Protein AF-A0A9D8IK71-F1 (afdb_monomer_lite)

Secondary structure (DSSP, 8-state):
-----------------------S-S-S-SS-TT--PEETTEEEEEPPPHHHHHHHHHHHHHHHHHHTTSS-HHHHHHHHHHHHT--GGGHHHHHHHHHHHTTSS-HHHHHHHHHHHHHHHHT---HHHHHHHHHHTTS---TTTHHHHHHHHHHHHHHHHHHHHTTPPPPPPP--GGGGGS-HHHHHHHHHHSTT-HHHHHHHHHHHHT--SHHHHHHHHHHHT-SSHHHHHHHHHHHHHHHHTS-HHHHHHHTT-SSHHHHHHHHHHHHHT-HHHHHHHHGGGG-SSHHHHHHHHHHHHHHHTS------SSHHHHHHHHHHHHHHHHH-

Foldseek 3Di:
DDDDDDDDDDDDDPPPPPPPPPPDDPDPPLDPPPDFFADPQFQQETDDDPVRLVVLLVLLVQQLCLQVPNQDDPSSVVSVVSVVPDALNSLVSLLVSLLVSLVVVDDRSNQVSLVVNLVRLLVDLALSSLVVSLVSLVVRDHPPCCVSSVVSNVSSVVSSVVSVVVVPDHDDGDQDPCLLVDDLSSLLSVCVSVVQDLSSLLNSLLSLLVDDDPSSLVSLLVQCVDPHVSSVVSSLVSNLSSLLPDDLVVLLVQCPDPRLSSVLSSQLSQVVVALVRNLSSLLQLQPQDVVSVVSNQVSLCVVVVHRQARSDNDNVSSVVSSVRSNVVSVVD

pLDDT: mean 87.57, std 15.56, range [32.56, 98.56]

Structure (mmCIF, N/CA/C/O backbone):
data_AF-A0A9D8IK71-F1
#
_entry.id   AF-A0A9D8IK71-F1
#
loop_
_atom_site.group_PDB
_atom_site.id
_atom_site.type_symbol
_atom_site.label_atom_id
_atom_site.label_alt_id
_atom_site.label_comp_id
_atom_site.label_asym_id
_atom_site.label_entity_id
_atom_site.label_seq_id
_atom_site.pdbx_PDB_ins_code
_atom_site.Cartn_x
_atom_site.Cartn_y
_atom_site.Cartn_z
_atom_site.occupancy
_atom_site.B_iso_or_equiv
_atom_site.auth_seq_id
_atom_site.auth_comp_id
_atom_site.auth_asym_id
_atom_site.auth_atom_id
_atom_site.pdbx_PDB_model_num
ATOM 1 N N . MET A 1 1 ? -42.058 -63.286 4.546 1.00 38.53 1 MET A N 1
ATOM 2 C CA . MET A 1 1 ? -41.533 -63.575 3.194 1.00 38.53 1 MET A CA 1
ATOM 3 C C . MET A 1 1 ? -42.384 -62.845 2.167 1.00 38.53 1 MET A C 1
ATOM 5 O O . MET A 1 1 ? -43.596 -62.961 2.223 1.00 38.53 1 MET A O 1
ATOM 9 N N . ASN A 1 2 ? -41.705 -62.134 1.267 1.00 39.72 2 ASN A N 1
ATOM 10 C CA . ASN A 1 2 ? -42.111 -61.709 -0.077 1.00 39.72 2 ASN A CA 1
ATOM 11 C C . ASN A 1 2 ? -43.236 -60.679 -0.298 1.00 39.72 2 ASN A C 1
ATOM 13 O O . ASN A 1 2 ? -44.422 -60.981 -0.328 1.00 39.72 2 ASN A O 1
ATOM 17 N N . GLN A 1 3 ? -42.742 -59.474 -0.608 1.00 46.03 3 GLN A N 1
ATOM 18 C CA . GLN A 1 3 ? -43.240 -58.462 -1.544 1.00 46.03 3 GLN A CA 1
ATOM 19 C C . GLN A 1 3 ? -44.070 -59.005 -2.724 1.00 46.03 3 GLN A C 1
ATOM 21 O O . GLN A 1 3 ? -43.721 -60.040 -3.293 1.00 46.03 3 GLN A O 1
ATOM 26 N N . LYS A 1 4 ? -45.005 -58.182 -3.228 1.00 47.97 4 LYS A N 1
ATOM 27 C CA . LYS A 1 4 ? -44.935 -57.673 -4.613 1.00 47.97 4 LYS A CA 1
ATOM 28 C C . LYS A 1 4 ? -45.848 -56.461 -4.851 1.00 47.97 4 LYS A C 1
ATOM 30 O O . LYS A 1 4 ? -46.992 -56.412 -4.419 1.00 47.97 4 LYS A O 1
ATOM 35 N N . ILE A 1 5 ? -45.243 -55.497 -5.536 1.00 50.97 5 ILE A N 1
ATOM 36 C CA . ILE A 1 5 ? -45.700 -54.172 -5.965 1.00 50.97 5 ILE A CA 1
ATOM 37 C C . ILE A 1 5 ? -46.632 -54.293 -7.190 1.00 50.97 5 ILE A C 1
ATOM 39 O O . ILE A 1 5 ? -46.347 -55.127 -8.052 1.00 50.97 5 ILE A O 1
ATOM 43 N N . PRO A 1 6 ? -47.667 -53.443 -7.334 1.00 54.28 6 PRO A N 1
ATOM 44 C CA . PRO A 1 6 ? -48.351 -53.194 -8.607 1.00 54.28 6 PRO A CA 1
ATOM 45 C C . PRO A 1 6 ? -48.056 -51.753 -9.127 1.00 54.28 6 PRO A C 1
ATOM 47 O O . PRO A 1 6 ? -47.392 -50.979 -8.437 1.00 54.28 6 PRO A O 1
ATOM 50 N N . PRO A 1 7 ? -48.412 -51.401 -10.377 1.00 56.50 7 PRO A N 1
ATOM 51 C CA . PRO A 1 7 ? -47.470 -51.031 -11.431 1.00 56.50 7 PRO A CA 1
ATOM 52 C C . PRO A 1 7 ? -47.388 -49.517 -11.689 1.00 56.50 7 PRO A C 1
ATOM 54 O O . PRO A 1 7 ? -48.258 -48.741 -11.299 1.00 56.50 7 PRO A O 1
ATOM 57 N N . TYR A 1 8 ? -46.348 -49.108 -12.418 1.00 44.12 8 TYR A N 1
ATOM 58 C CA . TYR A 1 8 ? -46.234 -47.769 -13.000 1.00 44.12 8 TYR A CA 1
ATOM 59 C C . TYR A 1 8 ? -47.380 -47.465 -13.975 1.00 44.12 8 TYR A C 1
ATOM 61 O O . TYR A 1 8 ? -47.773 -48.343 -14.748 1.00 44.12 8 TYR A O 1
ATOM 69 N N . PRO A 1 9 ? -47.754 -46.182 -14.091 1.00 52.62 9 PRO A N 1
ATOM 70 C CA . PRO A 1 9 ? -48.028 -45.606 -15.389 1.00 52.62 9 PRO A CA 1
ATOM 71 C C . PRO A 1 9 ? -47.025 -44.499 -15.717 1.00 52.62 9 PRO A C 1
ATOM 73 O O . PRO A 1 9 ? -46.766 -43.566 -14.958 1.00 52.62 9 PRO A O 1
ATOM 76 N N . SER A 1 10 ? -46.477 -44.652 -16.909 1.00 47.75 10 SER A N 1
ATOM 77 C CA . SER A 1 10 ? -45.703 -43.710 -17.693 1.00 47.75 10 SER A CA 1
ATOM 78 C C . SER A 1 10 ? -46.499 -42.425 -17.924 1.00 47.75 10 SER A C 1
ATOM 80 O O . SER A 1 10 ? -47.524 -42.445 -18.599 1.00 47.75 10 SER A O 1
ATOM 82 N N . MET A 1 11 ? -45.988 -41.289 -17.457 1.00 41.72 11 MET A N 1
ATOM 83 C CA . MET A 1 11 ? -46.276 -39.999 -18.081 1.00 41.72 11 MET A CA 1
ATOM 84 C C . MET A 1 11 ? -44.985 -39.204 -18.188 1.00 41.72 11 MET A C 1
ATOM 86 O O . MET A 1 11 ? -44.497 -38.595 -17.240 1.00 41.72 11 MET A O 1
ATOM 90 N N . ALA A 1 12 ? -44.435 -39.275 -19.396 1.00 43.00 12 ALA A N 1
ATOM 91 C CA . ALA A 1 12 ? -43.428 -38.380 -19.907 1.00 43.00 12 ALA A CA 1
ATOM 92 C C . ALA A 1 12 ? -43.970 -36.944 -19.881 1.00 43.00 12 ALA A C 1
ATOM 94 O O . ALA A 1 12 ? -44.834 -36.590 -20.679 1.00 43.00 12 ALA A O 1
ATOM 95 N N . TRP A 1 13 ? -43.435 -36.119 -18.986 1.00 43.22 13 TRP A N 1
ATOM 96 C CA . TRP A 1 13 ? -43.411 -34.676 -19.175 1.00 43.22 13 TRP A CA 1
ATOM 97 C C . TRP A 1 13 ? -41.982 -34.283 -19.520 1.00 43.22 13 TRP A C 1
ATOM 99 O O . TRP A 1 13 ? -41.072 -34.318 -18.694 1.00 43.22 13 TRP A O 1
ATOM 109 N N . LEU A 1 14 ? -41.808 -33.974 -20.802 1.00 37.62 14 LEU A N 1
ATOM 110 C CA . LEU A 1 14 ? -40.658 -33.301 -21.379 1.00 37.62 14 LEU A CA 1
ATOM 111 C C . LEU A 1 14 ? -40.488 -31.941 -20.687 1.00 37.62 14 LEU A C 1
ATOM 113 O O . LEU A 1 14 ? -41.133 -30.961 -21.050 1.00 37.62 14 LEU A O 1
ATOM 117 N N . LEU A 1 15 ? -39.620 -31.884 -19.678 1.00 38.47 15 LEU A N 1
ATOM 118 C CA . LEU A 1 15 ? -39.008 -30.638 -19.232 1.00 38.47 15 LEU A CA 1
ATOM 119 C C . LEU A 1 15 ? -37.953 -30.263 -20.271 1.00 38.47 15 LEU A C 1
ATOM 121 O O . LEU A 1 15 ? -36.818 -30.736 -20.239 1.00 38.47 15 LEU A O 1
ATOM 125 N N . THR A 1 16 ? -38.359 -29.435 -21.228 1.00 42.38 16 THR A N 1
ATOM 126 C CA . THR A 1 16 ? -37.460 -28.759 -22.159 1.00 42.38 16 THR A CA 1
ATOM 127 C C . THR A 1 16 ? -36.580 -27.812 -21.349 1.00 42.38 16 THR A C 1
ATOM 129 O O . THR A 1 16 ? -36.938 -26.670 -21.065 1.00 42.38 16 THR A O 1
ATOM 132 N N . LEU A 1 17 ? -35.430 -28.329 -20.926 1.00 39.62 17 LEU A N 1
ATOM 133 C CA . LEU A 1 17 ? -34.355 -27.591 -20.287 1.00 39.62 17 LEU A CA 1
ATOM 134 C C . LEU A 1 17 ? -33.700 -26.683 -21.339 1.00 39.62 17 LEU A C 1
ATOM 136 O O . LEU A 1 17 ? -32.637 -26.981 -21.872 1.00 39.62 17 LEU A O 1
ATOM 140 N N . ALA A 1 18 ? -34.342 -25.563 -21.663 1.00 40.81 18 ALA A N 1
ATOM 141 C CA . ALA A 1 18 ? -33.699 -24.463 -22.370 1.00 40.81 18 ALA A CA 1
ATOM 142 C C . ALA A 1 18 ? -32.931 -23.599 -21.357 1.00 40.81 18 ALA A C 1
ATOM 144 O O . ALA A 1 18 ? -33.216 -22.419 -21.179 1.00 40.81 18 ALA A O 1
ATOM 145 N N . PHE A 1 19 ? -31.954 -24.196 -20.668 1.00 37.28 19 PHE A N 1
ATOM 146 C CA . PHE A 1 19 ? -30.894 -23.429 -20.019 1.00 37.28 19 PHE A CA 1
ATOM 147 C C . PHE A 1 19 ? -29.820 -23.208 -21.081 1.00 37.28 19 PHE A C 1
ATOM 149 O O . PHE A 1 19 ? -28.817 -23.915 -21.159 1.00 37.28 19 PHE A O 1
ATOM 156 N N . PHE A 1 20 ? -30.116 -22.286 -21.998 1.00 39.12 20 PHE A N 1
ATOM 157 C CA . PHE A 1 20 ? -29.137 -21.826 -22.964 1.00 39.12 20 PHE A CA 1
ATOM 158 C C . PHE A 1 20 ? -28.006 -21.179 -22.168 1.00 39.12 20 PHE A C 1
ATOM 160 O O . PHE A 1 20 ? -28.222 -20.218 -21.429 1.00 39.12 20 PHE A O 1
ATOM 167 N N . MET A 1 21 ? -26.813 -21.756 -22.294 1.00 37.66 21 MET A N 1
ATOM 168 C CA . MET A 1 21 ? -25.569 -21.152 -21.855 1.00 37.66 21 MET A CA 1
ATOM 169 C C . MET A 1 21 ? -25.448 -19.751 -22.463 1.00 37.66 21 MET A C 1
ATOM 171 O O . MET A 1 21 ? -25.008 -19.596 -23.597 1.00 37.66 21 MET A O 1
ATOM 175 N N . ALA A 1 22 ? -25.800 -18.726 -21.693 1.00 32.56 22 ALA A N 1
ATOM 176 C CA . ALA A 1 22 ? -25.247 -17.387 -21.845 1.00 32.56 22 ALA A CA 1
ATOM 177 C C . ALA A 1 22 ? -23.967 -17.306 -20.997 1.00 32.56 22 ALA A C 1
ATOM 179 O O . ALA A 1 22 ? -23.847 -16.517 -20.063 1.00 32.56 22 ALA A O 1
ATOM 180 N N . SER A 1 23 ? -23.030 -18.205 -21.291 1.00 38.06 23 SER A N 1
ATOM 181 C CA . SER A 1 23 ? -21.650 -18.117 -20.833 1.00 38.06 23 SER A CA 1
ATOM 182 C C . SER A 1 23 ? -20.940 -17.104 -21.732 1.00 38.06 23 SER A C 1
ATOM 184 O O . SER A 1 23 ? -21.113 -17.145 -22.946 1.00 38.06 23 SER A O 1
ATOM 186 N N . SER A 1 24 ? -20.160 -16.214 -21.113 1.00 40.34 24 SER A N 1
ATOM 187 C CA . SER A 1 24 ? -19.258 -15.210 -21.708 1.00 40.34 24 SER A CA 1
ATOM 188 C C . SER A 1 24 ? -19.885 -14.014 -22.444 1.00 40.34 24 SER A C 1
ATOM 190 O O . SER A 1 24 ? -19.742 -13.879 -23.653 1.00 40.34 24 SER A O 1
ATOM 192 N N . ALA A 1 25 ? -20.493 -13.088 -21.692 1.00 36.34 25 ALA A N 1
ATOM 193 C CA . ALA A 1 25 ? -20.532 -11.659 -22.061 1.00 36.34 25 ALA A CA 1
ATOM 194 C C . ALA A 1 25 ? -20.734 -10.716 -20.851 1.00 36.34 25 ALA A C 1
ATOM 196 O O . ALA A 1 25 ? -21.214 -9.595 -21.002 1.00 36.34 25 ALA A O 1
ATOM 197 N N . TRP A 1 26 ? -20.405 -11.154 -19.631 1.00 38.09 26 TRP A N 1
ATOM 198 C CA . TRP A 1 26 ? -20.323 -10.253 -18.477 1.00 38.09 26 TRP A CA 1
ATOM 199 C C . TRP A 1 26 ? -18.884 -9.754 -18.459 1.00 38.09 26 TRP A C 1
ATOM 201 O O . TRP A 1 26 ? -17.975 -10.499 -18.105 1.00 38.09 26 TRP A O 1
ATOM 211 N N . GLY A 1 27 ? -18.692 -8.558 -19.012 1.00 36.81 27 GLY A N 1
ATOM 212 C CA . GLY A 1 27 ? -17.388 -8.009 -19.357 1.00 36.81 27 GLY A CA 1
ATOM 213 C C . GLY A 1 27 ? -16.383 -8.084 -18.211 1.00 36.81 27 GLY A C 1
ATOM 214 O O . GLY A 1 27 ? -16.621 -7.564 -17.123 1.00 36.81 27 GLY A O 1
ATOM 215 N N . CYS A 1 28 ? -15.226 -8.669 -18.515 1.00 34.75 28 CYS A N 1
ATOM 216 C CA . CYS A 1 28 ? -13.981 -8.502 -17.766 1.00 34.75 28 CYS A CA 1
ATOM 217 C C . CYS A 1 28 ? -13.457 -7.045 -17.788 1.00 34.75 28 CYS A C 1
ATOM 219 O O . CYS A 1 28 ? -12.450 -6.759 -17.150 1.00 34.75 28 CYS A O 1
ATOM 221 N N . ASP A 1 29 ? -14.146 -6.111 -18.454 1.00 47.88 29 ASP A N 1
ATOM 222 C CA . ASP A 1 29 ? -13.781 -4.693 -18.591 1.00 47.88 29 ASP A CA 1
ATOM 223 C C . ASP A 1 29 ? -14.326 -3.826 -17.440 1.00 47.88 29 ASP A C 1
ATOM 225 O O . ASP A 1 29 ? -15.038 -2.842 -17.646 1.00 47.88 29 ASP A O 1
ATOM 229 N N . SER A 1 30 ? -14.068 -4.197 -16.186 1.00 65.44 30 SER A N 1
ATOM 230 C CA . SER A 1 30 ? -14.549 -3.389 -15.049 1.00 65.44 30 SER A CA 1
ATOM 231 C C . SER A 1 30 ? -13.686 -2.158 -14.752 1.00 65.44 30 SER A C 1
ATOM 233 O O . SER A 1 30 ? -14.160 -1.221 -14.112 1.00 65.44 30 SER A O 1
ATOM 235 N N . LEU A 1 31 ? -12.436 -2.156 -15.215 1.00 70.69 31 LEU A N 1
ATOM 236 C CA . LEU A 1 31 ? -11.510 -1.025 -15.157 1.00 70.69 31 LEU A CA 1
ATOM 237 C C . LEU A 1 31 ? -11.076 -0.690 -16.592 1.00 70.69 31 LEU A C 1
ATOM 239 O O . LEU A 1 31 ? -11.094 -1.586 -17.438 1.00 70.69 31 LEU A O 1
ATOM 243 N N . PRO A 1 32 ? -10.694 0.566 -16.892 1.00 70.50 32 PRO A N 1
ATOM 244 C CA . PRO A 1 32 ? -10.149 0.914 -18.200 1.00 70.50 32 PRO A CA 1
ATOM 245 C C . PRO A 1 32 ? -9.025 -0.049 -18.591 1.00 70.50 32 PRO A C 1
ATOM 247 O O . PRO A 1 32 ? -8.180 -0.367 -17.756 1.00 70.50 32 PRO A O 1
ATOM 250 N N . ALA A 1 33 ? -8.994 -0.486 -19.852 1.00 66.44 33 ALA A N 1
ATOM 251 C CA . ALA A 1 33 ? -8.006 -1.454 -20.341 1.00 66.44 33 ALA A CA 1
ATOM 252 C C . ALA A 1 33 ? -6.541 -0.992 -20.162 1.00 66.44 33 ALA A C 1
ATOM 254 O O . ALA A 1 33 ? -5.621 -1.801 -20.217 1.00 66.44 33 ALA A O 1
ATOM 255 N N . ASP A 1 34 ? -6.317 0.307 -19.947 1.00 69.56 34 ASP A N 1
ATOM 256 C CA . ASP A 1 34 ? -5.015 0.930 -19.716 1.00 69.56 34 ASP A CA 1
ATOM 257 C C . ASP A 1 34 ? -4.761 1.347 -18.252 1.00 69.56 34 ASP A C 1
ATOM 259 O O . ASP A 1 34 ? -3.771 2.044 -17.985 1.00 69.56 34 ASP A O 1
ATOM 263 N N . PHE A 1 35 ? -5.632 0.947 -17.315 1.00 78.00 35 PHE A N 1
ATOM 264 C CA . PHE A 1 35 ? -5.429 1.123 -15.877 1.00 78.00 35 PHE A CA 1
ATOM 265 C C . PHE A 1 35 ? -4.207 0.332 -15.403 1.00 78.00 35 PHE A C 1
ATOM 267 O O . PHE A 1 35 ? -4.023 -0.825 -15.780 1.00 78.00 35 PHE A O 1
ATOM 274 N N . ARG A 1 36 ? -3.381 0.950 -14.550 1.00 80.19 36 ARG A N 1
ATOM 275 C CA . ARG A 1 36 ? -2.167 0.314 -14.022 1.00 80.19 36 ARG A CA 1
ATOM 276 C C . ARG A 1 36 ? -2.125 0.387 -12.495 1.00 80.19 36 ARG A C 1
ATOM 278 O O . ARG A 1 36 ? -1.970 1.487 -11.956 1.00 80.19 36 ARG A O 1
ATOM 285 N N . PRO A 1 37 ? -2.242 -0.744 -11.775 1.00 78.94 37 PRO A N 1
ATOM 286 C CA . PRO A 1 37 ? -1.984 -0.759 -10.339 1.00 78.94 37 PRO A CA 1
ATOM 287 C C . PRO A 1 37 ? -0.490 -0.494 -10.059 1.00 78.94 37 PRO A C 1
ATOM 289 O O . PRO A 1 37 ? 0.325 -0.516 -10.981 1.00 78.94 37 PRO A O 1
ATOM 292 N N . PRO A 1 38 ? -0.097 -0.204 -8.811 1.00 83.69 38 PRO A N 1
ATOM 293 C CA . PRO A 1 38 ? 1.310 -0.142 -8.422 1.00 83.69 38 PRO A CA 1
ATOM 294 C C . PRO A 1 38 ? 2.023 -1.480 -8.643 1.00 83.69 38 PRO A C 1
ATOM 296 O O . PRO A 1 38 ? 1.430 -2.538 -8.456 1.00 83.69 38 PRO A O 1
ATOM 299 N N . HIS A 1 39 ? 3.316 -1.447 -8.962 1.00 83.81 39 HIS A N 1
ATOM 300 C CA . HIS A 1 39 ? 4.117 -2.662 -9.083 1.00 83.81 39 HIS A CA 1
ATOM 301 C C . HIS A 1 39 ? 4.327 -3.320 -7.699 1.00 83.81 39 HIS A C 1
ATOM 303 O O . HIS A 1 39 ? 4.799 -2.647 -6.773 1.00 83.81 39 HIS A O 1
ATOM 309 N N . PRO A 1 40 ? 4.073 -4.633 -7.534 1.00 80.31 40 PRO A N 1
ATOM 310 C CA . PRO A 1 40 ? 4.055 -5.296 -6.221 1.00 80.31 40 PRO A CA 1
ATOM 311 C C . PRO A 1 40 ? 5.405 -5.236 -5.484 1.00 80.31 40 PRO A C 1
ATOM 313 O O . PRO A 1 40 ? 5.463 -5.045 -4.267 1.00 80.31 40 PRO A O 1
ATOM 316 N N . LEU A 1 41 ? 6.514 -5.335 -6.225 1.00 81.44 41 LEU A N 1
ATOM 317 C CA . LEU A 1 41 ? 7.879 -5.286 -5.675 1.00 81.44 41 LEU A CA 1
ATOM 318 C C . LEU A 1 41 ? 8.511 -3.885 -5.706 1.00 81.44 41 LEU A C 1
ATOM 320 O O . LEU A 1 41 ? 9.552 -3.664 -5.098 1.00 81.44 41 LEU A O 1
ATOM 324 N N . ALA A 1 42 ? 7.886 -2.928 -6.397 1.00 85.00 42 ALA A N 1
ATOM 325 C CA . ALA A 1 42 ? 8.421 -1.581 -6.590 1.00 85.00 42 ALA A CA 1
ATOM 326 C C . ALA A 1 42 ? 7.275 -0.560 -6.594 1.00 85.00 42 ALA A C 1
ATOM 328 O O . ALA A 1 42 ? 6.944 -0.013 -7.646 1.00 85.00 42 ALA A O 1
ATOM 329 N N . PRO A 1 43 ? 6.630 -0.311 -5.439 1.00 82.56 43 PRO A N 1
ATOM 330 C CA . PRO A 1 43 ? 5.324 0.338 -5.412 1.00 82.56 43 PRO A CA 1
ATOM 331 C C . PRO A 1 43 ? 5.294 1.752 -5.985 1.00 82.56 43 PRO A C 1
ATOM 333 O O . PRO A 1 43 ? 4.209 2.223 -6.290 1.00 82.56 43 PRO A O 1
ATOM 336 N N . SER A 1 44 ? 6.427 2.449 -6.142 1.00 85.62 44 SER A N 1
ATOM 337 C CA . SER A 1 44 ? 6.454 3.757 -6.819 1.00 85.62 44 SER A CA 1
ATOM 338 C C . SER A 1 44 ? 6.263 3.691 -8.339 1.00 85.62 44 SER A C 1
ATOM 340 O O . SER A 1 44 ? 6.008 4.727 -8.956 1.00 85.62 44 SER A O 1
ATOM 342 N N . LEU A 1 45 ? 6.378 2.508 -8.947 1.00 88.44 45 LEU A N 1
ATOM 343 C CA . LEU A 1 45 ? 6.214 2.300 -10.383 1.00 88.44 45 LEU A CA 1
ATOM 344 C C . LEU A 1 45 ? 4.810 1.781 -10.714 1.00 88.44 45 LEU A C 1
ATOM 346 O O . LEU A 1 45 ? 4.222 1.055 -9.908 1.00 88.44 45 LEU A O 1
ATOM 350 N N . PRO A 1 46 ? 4.272 2.101 -11.904 1.00 87.69 46 PRO A N 1
ATOM 351 C CA . PRO A 1 46 ? 3.112 1.393 -12.428 1.00 87.69 46 PRO A CA 1
ATOM 352 C C . PRO A 1 46 ? 3.483 -0.060 -12.744 1.00 87.69 46 PRO A C 1
ATOM 354 O O . PRO A 1 46 ? 4.552 -0.330 -13.291 1.00 87.69 46 PRO A O 1
ATOM 357 N N . GLN A 1 47 ? 2.577 -0.990 -12.466 1.00 86.50 47 GLN A N 1
ATOM 358 C CA . GLN A 1 47 ? 2.618 -2.329 -13.030 1.00 86.50 47 GLN A CA 1
ATOM 359 C C . GLN A 1 47 ? 2.317 -2.227 -14.526 1.00 86.50 47 GLN A C 1
ATOM 361 O O . GLN A 1 47 ? 1.318 -1.632 -14.943 1.00 86.50 47 GLN A O 1
ATOM 366 N N . LEU A 1 48 ? 3.222 -2.756 -15.339 1.00 87.38 48 LEU A N 1
ATOM 367 C CA . LEU A 1 48 ? 3.056 -2.808 -16.782 1.00 87.38 48 LEU A CA 1
ATOM 368 C C . LEU A 1 48 ? 2.278 -4.072 -17.162 1.00 87.38 48 LEU A C 1
ATOM 370 O O . LEU A 1 48 ? 2.283 -5.056 -16.428 1.00 87.38 48 LEU A O 1
ATOM 374 N N . SER A 1 49 ? 1.578 -4.023 -18.295 1.00 85.25 49 SER A N 1
ATOM 375 C CA . SER A 1 49 ? 1.049 -5.237 -18.918 1.00 85.25 49 SER A CA 1
ATOM 376 C C . SER A 1 49 ? 2.181 -6.005 -19.594 1.00 85.25 49 SER A C 1
ATOM 378 O O . SER A 1 49 ? 3.160 -5.389 -20.015 1.00 85.25 49 SER A O 1
ATOM 380 N N . ASP A 1 50 ? 2.005 -7.312 -19.791 1.00 85.44 50 ASP A N 1
ATOM 381 C CA . ASP A 1 50 ? 2.983 -8.157 -20.491 1.00 85.44 50 ASP A CA 1
ATOM 382 C C . ASP A 1 50 ? 3.373 -7.565 -21.855 1.00 85.44 50 ASP A C 1
ATOM 384 O O . ASP A 1 50 ? 4.549 -7.405 -22.153 1.00 85.44 50 ASP A O 1
ATOM 388 N N . ALA A 1 51 ? 2.392 -7.099 -22.638 1.00 86.94 51 ALA A N 1
ATOM 389 C CA . ALA A 1 51 ? 2.653 -6.454 -23.927 1.00 86.94 51 ALA A CA 1
ATOM 390 C C . ALA A 1 51 ? 3.490 -5.163 -23.804 1.00 86.94 51 ALA A C 1
ATOM 392 O O . ALA A 1 51 ? 4.349 -4.897 -24.639 1.00 86.94 51 ALA A O 1
ATOM 393 N N . ALA A 1 52 ? 3.258 -4.356 -22.763 1.00 89.25 52 ALA A N 1
ATOM 394 C CA . ALA A 1 52 ? 4.051 -3.150 -22.531 1.00 89.25 52 ALA A CA 1
ATOM 395 C C . ALA A 1 52 ? 5.469 -3.486 -22.043 1.00 89.25 52 ALA A C 1
ATOM 397 O O . ALA A 1 52 ? 6.411 -2.764 -22.365 1.00 89.25 52 ALA A O 1
ATOM 398 N N . GLU A 1 53 ? 5.636 -4.567 -21.278 1.00 91.75 53 GLU A N 1
ATOM 399 C CA . GLU A 1 53 ? 6.954 -5.089 -20.923 1.00 91.75 53 GLU A CA 1
ATOM 400 C C . GLU A 1 53 ? 7.712 -5.609 -22.151 1.00 91.75 53 GLU A C 1
ATOM 402 O O . GLU A 1 53 ? 8.885 -5.272 -22.323 1.00 91.75 53 GLU A O 1
ATOM 407 N N . ASP A 1 54 ? 7.036 -6.349 -23.031 1.00 93.25 54 ASP A N 1
ATOM 408 C CA . ASP A 1 54 ? 7.593 -6.862 -24.284 1.00 93.25 54 ASP A CA 1
ATOM 409 C C . ASP A 1 54 ? 8.026 -5.723 -25.219 1.00 93.25 54 ASP A C 1
ATOM 411 O O . ASP A 1 54 ? 9.101 -5.780 -25.820 1.00 93.25 54 ASP A O 1
ATOM 415 N N . ASP A 1 55 ? 7.239 -4.646 -25.304 1.00 95.19 55 ASP A N 1
ATOM 416 C CA . ASP A 1 55 ? 7.589 -3.452 -26.080 1.00 95.19 55 ASP A CA 1
ATOM 417 C C . ASP A 1 55 ? 8.882 -2.791 -25.570 1.00 95.19 55 ASP A C 1
ATOM 419 O O . ASP A 1 55 ? 9.724 -2.350 -26.366 1.00 95.19 55 ASP A O 1
ATOM 423 N N . LEU A 1 56 ? 9.064 -2.736 -24.245 1.00 97.19 56 LEU A N 1
ATOM 424 C CA . LEU A 1 56 ? 10.283 -2.218 -23.619 1.00 97.19 56 LEU A CA 1
ATOM 425 C C . LEU A 1 56 ? 11.476 -3.143 -23.862 1.00 97.19 56 LEU A C 1
ATOM 427 O O . LEU A 1 56 ? 12.562 -2.664 -24.198 1.00 97.19 56 LEU A O 1
ATOM 431 N N . ASP A 1 57 ? 11.282 -4.455 -23.740 1.00 97.19 57 ASP A N 1
ATOM 432 C CA . ASP A 1 57 ? 12.317 -5.441 -24.035 1.00 97.19 57 ASP A CA 1
ATOM 433 C C . ASP A 1 57 ? 12.756 -5.367 -25.505 1.00 97.19 57 ASP A C 1
ATOM 435 O O . ASP A 1 57 ? 13.955 -5.292 -25.784 1.00 97.19 57 ASP A O 1
ATOM 439 N N . ALA A 1 58 ? 11.810 -5.262 -26.441 1.00 97.38 58 ALA A N 1
ATOM 440 C CA . ALA A 1 58 ? 12.092 -5.108 -27.865 1.00 97.38 58 ALA A CA 1
ATOM 441 C C . ALA A 1 58 ? 12.837 -3.801 -28.179 1.00 97.38 58 ALA A C 1
ATOM 443 O O . ALA A 1 58 ? 13.704 -3.762 -29.056 1.00 97.38 58 ALA A O 1
ATOM 444 N N . LEU A 1 59 ? 12.520 -2.709 -27.478 1.00 97.81 59 LEU A N 1
ATOM 445 C CA . LEU A 1 59 ? 13.233 -1.438 -27.606 1.00 97.81 59 LEU A CA 1
ATOM 446 C C . LEU A 1 59 ? 14.690 -1.571 -27.147 1.00 97.81 59 LEU A C 1
ATOM 448 O O . LEU A 1 59 ? 15.595 -1.137 -27.866 1.00 97.81 59 LEU A O 1
ATOM 452 N N . ILE A 1 60 ? 14.925 -2.214 -26.002 1.00 97.69 60 ILE A N 1
ATOM 453 C CA . ILE A 1 60 ? 16.273 -2.468 -25.480 1.00 97.69 60 ILE A CA 1
ATOM 454 C C . ILE A 1 60 ? 17.052 -3.399 -26.415 1.00 97.69 60 ILE A C 1
ATOM 456 O O . ILE A 1 60 ? 18.220 -3.139 -26.700 1.00 97.69 60 ILE A O 1
ATOM 460 N N . ASP A 1 61 ? 16.412 -4.431 -26.963 1.00 96.75 61 ASP A N 1
ATOM 461 C CA . ASP A 1 61 ? 17.038 -5.349 -27.914 1.00 96.75 61 ASP A CA 1
ATOM 462 C C . ASP A 1 61 ? 17.446 -4.633 -29.215 1.00 96.75 61 ASP A C 1
ATOM 464 O O . ASP A 1 61 ? 18.564 -4.822 -29.705 1.00 96.75 61 ASP A O 1
ATOM 468 N N . ARG A 1 62 ? 16.604 -3.729 -29.742 1.00 97.25 62 ARG A N 1
ATOM 469 C CA . ARG A 1 62 ? 16.969 -2.865 -30.883 1.00 97.25 62 ARG A CA 1
ATOM 470 C C . ARG A 1 62 ? 18.163 -1.969 -30.564 1.00 97.25 62 ARG A C 1
ATOM 472 O O . ARG A 1 62 ? 19.033 -1.795 -31.417 1.00 97.25 62 ARG A O 1
ATOM 479 N N . PHE A 1 63 ? 18.218 -1.417 -29.353 1.00 97.56 63 PHE A N 1
ATOM 480 C CA . PHE A 1 63 ? 19.369 -0.638 -28.904 1.00 97.56 63 PHE A CA 1
ATOM 481 C C . PHE A 1 63 ? 20.639 -1.495 -28.834 1.00 97.56 63 PHE A C 1
ATOM 483 O O . PHE A 1 63 ? 21.672 -1.071 -29.345 1.00 97.56 63 PHE A O 1
ATOM 490 N N . MET A 1 64 ? 20.571 -2.716 -28.295 1.00 96.19 64 MET A N 1
ATOM 491 C CA . MET A 1 64 ? 21.725 -3.621 -28.267 1.00 96.19 64 MET A CA 1
ATOM 492 C C . MET A 1 64 ? 22.254 -3.906 -29.674 1.00 96.19 64 MET A C 1
ATOM 494 O O . MET A 1 64 ? 23.463 -3.879 -29.879 1.00 96.19 64 MET A O 1
ATOM 498 N N . LEU A 1 65 ? 21.369 -4.130 -30.655 1.00 95.88 65 LEU A N 1
ATOM 499 C CA . LEU A 1 65 ? 21.760 -4.312 -32.058 1.00 95.88 65 LEU A CA 1
ATOM 500 C C . LEU A 1 65 ? 22.439 -3.068 -32.644 1.00 95.88 65 LEU A C 1
ATOM 502 O O . LEU A 1 65 ? 23.398 -3.203 -33.404 1.00 95.88 65 LEU A O 1
ATOM 506 N N . PHE A 1 66 ? 21.958 -1.872 -32.307 1.00 96.38 66 PHE A N 1
ATOM 507 C CA . PHE A 1 66 ? 22.599 -0.618 -32.701 1.00 96.38 66 PHE A CA 1
ATOM 508 C C . PHE A 1 66 ? 23.998 -0.481 -32.093 1.00 96.38 66 PHE A C 1
ATOM 510 O O . PHE A 1 66 ? 24.949 -0.219 -32.826 1.00 96.38 66 PHE A O 1
ATOM 517 N N . ASP A 1 67 ? 24.134 -0.719 -30.791 1.00 94.88 67 ASP A N 1
ATOM 518 C CA . ASP A 1 67 ? 25.380 -0.523 -30.046 1.00 94.88 67 ASP A CA 1
ATOM 519 C C . ASP A 1 67 ? 26.495 -1.491 -30.492 1.00 94.88 67 ASP A C 1
ATOM 521 O O . ASP A 1 67 ? 27.666 -1.121 -30.535 1.00 94.88 67 ASP A O 1
ATOM 525 N N . ILE A 1 68 ? 26.136 -2.698 -30.951 1.00 94.19 68 ILE A N 1
ATOM 526 C CA . ILE A 1 68 ? 27.080 -3.646 -31.578 1.00 94.19 68 ILE A CA 1
ATOM 527 C C . ILE A 1 68 ? 27.262 -3.430 -33.094 1.00 94.19 68 ILE A C 1
ATOM 529 O O . ILE A 1 68 ? 27.879 -4.256 -33.768 1.00 94.19 68 ILE A O 1
ATOM 533 N N . GLY A 1 69 ? 26.700 -2.356 -33.657 1.00 93.50 69 GLY A N 1
ATOM 534 C CA . GLY A 1 69 ? 26.856 -1.971 -35.064 1.00 93.50 69 GLY A CA 1
ATOM 535 C C . GLY A 1 69 ? 26.016 -2.768 -36.072 1.00 93.50 69 GLY A C 1
ATOM 536 O O . GLY A 1 69 ? 26.206 -2.614 -37.277 1.00 93.50 69 GLY A O 1
ATOM 537 N N . LYS A 1 70 ? 25.073 -3.604 -35.618 1.00 94.88 70 LYS A N 1
ATOM 538 C CA . LYS A 1 70 ? 24.189 -4.415 -36.482 1.00 94.88 70 LYS A CA 1
ATOM 539 C C . LYS A 1 70 ? 22.939 -3.677 -36.964 1.00 94.88 70 LYS A C 1
ATOM 541 O O . LYS A 1 70 ? 22.245 -4.186 -37.840 1.00 94.88 70 LYS A O 1
ATOM 546 N N . LEU A 1 71 ? 22.651 -2.493 -36.425 1.00 95.81 71 LEU A N 1
ATOM 547 C CA . LEU A 1 71 ? 21.513 -1.665 -36.831 1.00 95.81 71 LEU A CA 1
ATOM 548 C C . LEU A 1 71 ? 21.981 -0.257 -37.246 1.00 95.81 71 LEU A C 1
ATOM 550 O O . LEU A 1 71 ? 21.866 0.675 -36.458 1.00 95.81 71 LEU A O 1
ATOM 554 N N . PRO A 1 72 ? 22.542 -0.074 -38.455 1.00 94.12 72 PRO A N 1
ATOM 555 C CA . PRO A 1 72 ? 23.063 1.220 -38.890 1.00 94.12 72 PRO A CA 1
ATOM 556 C C . PRO A 1 72 ? 21.965 2.189 -39.365 1.00 94.12 72 PRO A C 1
ATOM 558 O O . PRO A 1 72 ? 20.802 1.832 -39.566 1.00 94.12 72 PRO A O 1
ATOM 561 N N . GLY A 1 73 ? 22.366 3.439 -39.605 1.00 95.50 73 GLY A N 1
ATOM 562 C CA . GLY A 1 73 ? 21.537 4.440 -40.276 1.00 95.50 73 GLY A CA 1
ATOM 563 C C . GLY A 1 73 ? 20.379 4.979 -39.421 1.00 95.50 73 GLY A C 1
ATOM 564 O O . GLY A 1 73 ? 20.454 4.974 -38.190 1.00 95.50 73 GLY A O 1
ATOM 565 N N . PRO A 1 74 ? 19.297 5.472 -40.056 1.00 96.62 74 PRO A N 1
ATOM 566 C CA . PRO A 1 74 ? 18.177 6.100 -39.350 1.00 96.62 74 PRO A CA 1
ATOM 567 C C . PRO A 1 74 ? 17.517 5.200 -38.296 1.00 96.62 74 PRO A C 1
ATOM 569 O O . PRO A 1 74 ? 17.095 5.692 -37.251 1.00 96.62 74 PRO A O 1
ATOM 572 N N . ALA A 1 75 ? 17.462 3.886 -38.542 1.00 95.12 75 ALA A N 1
ATOM 573 C CA . ALA A 1 75 ? 16.896 2.916 -37.606 1.00 95.12 75 ALA A CA 1
ATOM 574 C C . ALA A 1 75 ? 17.728 2.804 -36.317 1.00 95.12 75 ALA A C 1
ATOM 576 O O . ALA A 1 75 ? 17.164 2.786 -35.224 1.00 95.12 75 ALA A O 1
ATOM 577 N N . GLY A 1 76 ? 19.058 2.805 -36.438 1.00 95.69 76 GLY A N 1
ATOM 578 C CA . GLY A 1 76 ? 19.976 2.808 -35.300 1.00 95.69 76 GLY A CA 1
ATOM 579 C C . GLY A 1 76 ? 19.874 4.072 -34.455 1.00 95.69 76 GLY A C 1
ATOM 580 O O . GLY A 1 76 ? 19.697 4.003 -33.242 1.00 95.69 76 GLY A O 1
ATOM 581 N N . LEU A 1 77 ? 19.876 5.238 -35.110 1.00 96.50 77 LEU A N 1
ATOM 582 C CA . LEU A 1 77 ? 19.698 6.527 -34.432 1.00 96.50 77 LEU A CA 1
ATOM 583 C C . LEU A 1 77 ? 18.354 6.611 -33.701 1.00 96.50 77 LEU A C 1
ATOM 585 O O . LEU A 1 77 ? 18.272 7.198 -32.622 1.00 96.50 77 LEU A O 1
ATOM 589 N N . LYS A 1 78 ? 17.294 6.025 -34.271 1.00 97.19 78 LYS A N 1
ATOM 590 C CA . LYS A 1 78 ? 16.006 5.914 -33.585 1.00 97.19 78 LYS A CA 1
ATOM 591 C C . LYS A 1 78 ? 16.112 5.005 -32.358 1.00 97.19 78 LYS A C 1
ATOM 593 O O . LYS A 1 78 ? 15.672 5.416 -31.294 1.00 97.19 78 LYS A O 1
ATOM 598 N N . ALA A 1 79 ? 16.724 3.826 -32.479 1.00 97.38 79 ALA A N 1
ATOM 599 C CA . ALA A 1 79 ? 16.901 2.903 -31.355 1.00 97.38 79 ALA A CA 1
ATOM 600 C C . ALA A 1 79 ? 17.693 3.536 -30.198 1.00 97.38 79 ALA A C 1
ATOM 602 O O . ALA A 1 79 ? 17.320 3.372 -29.039 1.00 97.38 79 ALA A O 1
ATOM 603 N N . GLN A 1 80 ? 18.730 4.320 -30.508 1.00 97.06 80 GLN A N 1
ATOM 604 C CA . GLN A 1 80 ? 19.462 5.102 -29.513 1.00 97.06 80 GLN A CA 1
ATOM 605 C C . GLN A 1 80 ? 18.564 6.125 -28.806 1.00 97.06 80 GLN A C 1
ATOM 607 O O . GLN A 1 80 ? 18.515 6.148 -27.579 1.00 97.06 80 GLN A O 1
ATOM 612 N N . LYS A 1 81 ? 17.834 6.950 -29.567 1.00 97.62 81 LYS A N 1
ATOM 613 C CA . LYS A 1 81 ? 16.929 7.967 -29.006 1.00 97.62 81 LYS A CA 1
ATOM 614 C C . LYS A 1 81 ? 15.831 7.348 -28.147 1.00 97.62 81 LYS A C 1
ATOM 616 O O . LYS A 1 81 ? 15.547 7.849 -27.065 1.00 97.62 81 LYS A O 1
ATOM 621 N N . ASP A 1 82 ? 15.234 6.260 -28.625 1.00 97.19 82 ASP A N 1
ATOM 622 C CA . ASP A 1 82 ? 14.205 5.517 -27.903 1.00 97.19 82 ASP A CA 1
ATOM 623 C C . ASP A 1 82 ? 14.765 4.980 -26.568 1.00 97.19 82 ASP A C 1
ATOM 625 O O . ASP A 1 82 ? 14.124 5.120 -25.529 1.00 97.19 82 ASP A O 1
ATOM 629 N N . PHE A 1 83 ? 15.984 4.424 -26.567 1.00 97.94 83 PHE A N 1
ATOM 630 C CA . PHE A 1 83 ? 16.662 3.947 -25.355 1.00 97.94 83 PHE A CA 1
ATOM 631 C C . PHE A 1 83 ? 16.988 5.078 -24.371 1.00 97.94 83 PHE A C 1
ATOM 633 O O . PHE A 1 83 ? 16.781 4.957 -23.160 1.00 97.94 83 PHE A O 1
ATOM 640 N N . GLU A 1 84 ? 17.474 6.210 -24.879 1.00 96.69 84 GLU A N 1
ATOM 641 C CA . GLU A 1 84 ? 17.747 7.401 -24.075 1.00 96.69 84 GLU A CA 1
ATOM 642 C C . GLU A 1 84 ? 16.470 7.951 -23.424 1.00 96.69 84 GLU A C 1
ATOM 644 O O . GLU A 1 84 ? 16.529 8.413 -22.280 1.00 96.69 84 GLU A O 1
ATOM 649 N N . ALA A 1 85 ? 15.323 7.821 -24.097 1.00 96.69 85 ALA A N 1
ATOM 650 C CA . ALA A 1 85 ? 14.011 8.249 -23.621 1.00 96.69 85 ALA A CA 1
ATOM 651 C C . ALA A 1 85 ? 13.367 7.317 -22.576 1.00 96.69 85 ALA A C 1
ATOM 653 O O . ALA A 1 85 ? 12.374 7.713 -21.970 1.00 96.69 85 ALA A O 1
ATOM 654 N N . LEU A 1 86 ? 13.920 6.122 -22.322 1.00 96.31 86 LEU A N 1
ATOM 655 C CA . LEU A 1 86 ? 13.380 5.194 -21.320 1.00 96.31 86 LEU A CA 1
ATOM 656 C C . LEU A 1 86 ? 13.303 5.837 -19.926 1.00 96.31 86 LEU A C 1
ATOM 658 O O . LEU A 1 86 ? 14.303 6.382 -19.430 1.00 96.31 86 LEU A O 1
ATOM 662 N N . GLY A 1 87 ? 12.129 5.740 -19.298 1.00 93.12 87 GLY A N 1
ATOM 663 C CA . GLY A 1 87 ? 11.850 6.229 -17.952 1.00 93.12 87 GLY A CA 1
ATOM 664 C C . GLY A 1 87 ? 12.082 5.190 -16.843 1.00 93.12 87 GLY A C 1
ATOM 665 O O . GLY A 1 87 ? 12.594 4.095 -17.097 1.00 93.12 87 GLY A O 1
ATOM 666 N N . PRO A 1 88 ? 11.741 5.526 -15.583 1.00 92.75 88 PRO A N 1
ATOM 667 C CA . PRO A 1 88 ? 11.840 4.621 -14.433 1.00 92.75 88 PRO A CA 1
ATOM 668 C C . PRO A 1 88 ? 11.039 3.321 -14.567 1.00 92.75 88 PRO A C 1
ATOM 670 O O . PRO A 1 88 ? 11.473 2.285 -14.073 1.00 92.75 88 PRO A O 1
ATOM 673 N N . GLU A 1 89 ? 9.913 3.343 -15.275 1.00 92.38 89 GLU A N 1
ATOM 674 C CA . GLU A 1 89 ? 9.097 2.163 -15.575 1.00 92.38 89 GLU A CA 1
ATOM 675 C C . GLU A 1 89 ? 9.857 1.092 -16.371 1.00 92.38 89 GLU A C 1
ATOM 677 O O . GLU A 1 89 ? 9.515 -0.082 -16.300 1.00 92.38 89 GLU A O 1
ATOM 682 N N . ALA A 1 90 ? 10.928 1.472 -17.076 1.00 95.81 90 ALA A N 1
ATOM 683 C CA . ALA A 1 90 ? 11.766 0.549 -17.830 1.00 95.81 90 ALA A CA 1
ATOM 684 C C . ALA A 1 90 ? 12.840 -0.153 -16.985 1.00 95.81 90 ALA A C 1
ATOM 686 O O . ALA A 1 90 ? 13.587 -0.962 -17.529 1.00 95.81 90 ALA A O 1
ATOM 687 N N . ILE A 1 91 ? 12.959 0.129 -15.679 1.00 95.56 91 ILE A N 1
ATOM 688 C CA . ILE A 1 91 ? 13.979 -0.493 -14.815 1.00 95.56 91 ILE A CA 1
ATOM 689 C C . ILE A 1 91 ? 13.939 -2.034 -14.868 1.00 95.56 91 ILE A C 1
ATOM 691 O O . ILE A 1 91 ? 15.008 -2.614 -15.078 1.00 95.56 91 ILE A O 1
ATOM 695 N N . PRO A 1 92 ? 12.779 -2.717 -14.741 1.00 93.38 92 PRO A N 1
ATOM 696 C CA . PRO A 1 92 ? 12.724 -4.177 -14.857 1.00 93.38 92 PRO A CA 1
ATOM 697 C C . PRO A 1 92 ? 13.239 -4.685 -16.212 1.00 93.38 92 PRO A C 1
ATOM 699 O O . PRO A 1 92 ? 14.103 -5.561 -16.260 1.00 93.38 92 PRO A O 1
ATOM 702 N N . ALA A 1 93 ? 12.796 -4.074 -17.315 1.00 95.12 93 ALA A N 1
ATOM 703 C CA . ALA A 1 93 ? 13.246 -4.433 -18.660 1.00 95.12 93 ALA A CA 1
ATOM 704 C C . ALA A 1 93 ? 14.752 -4.162 -18.858 1.00 95.12 93 ALA A C 1
ATOM 706 O O . ALA A 1 93 ? 15.464 -4.969 -19.450 1.00 95.12 93 ALA A O 1
ATOM 707 N N . LEU A 1 94 ? 15.285 -3.070 -18.299 1.00 95.88 94 LEU A N 1
ATOM 708 C CA . LEU A 1 94 ? 16.715 -2.753 -18.324 1.00 95.88 94 LEU A CA 1
ATOM 709 C C . LEU A 1 94 ? 17.556 -3.766 -17.533 1.00 95.88 94 LEU A C 1
ATOM 711 O O . LEU A 1 94 ? 18.658 -4.091 -17.970 1.00 95.88 94 LEU A O 1
ATOM 715 N N . LEU A 1 95 ? 17.064 -4.289 -16.404 1.00 94.00 95 LEU A N 1
ATOM 716 C CA . LEU A 1 95 ? 17.732 -5.362 -15.652 1.00 94.00 95 LEU A CA 1
ATOM 717 C C . LEU A 1 95 ? 17.790 -6.656 -16.477 1.00 94.00 95 LEU A C 1
ATOM 719 O O . LEU A 1 95 ? 18.859 -7.262 -16.603 1.00 94.00 95 LEU A O 1
ATOM 723 N N . ARG A 1 96 ? 16.679 -7.032 -17.130 1.00 93.38 96 ARG A N 1
ATOM 724 C CA . ARG A 1 96 ? 16.654 -8.164 -18.071 1.00 93.38 96 ARG A CA 1
ATOM 725 C C . ARG A 1 96 ? 17.599 -7.932 -19.252 1.00 93.38 96 ARG A C 1
ATOM 727 O O . ARG A 1 96 ? 18.395 -8.811 -19.577 1.00 93.38 96 ARG A O 1
ATOM 734 N N . GLY A 1 97 ? 17.584 -6.739 -19.843 1.00 93.50 97 GLY A N 1
ATOM 735 C CA . GLY A 1 97 ? 18.484 -6.328 -20.920 1.00 93.50 97 GLY A CA 1
ATOM 736 C C . GLY A 1 97 ? 19.961 -6.335 -20.517 1.00 93.50 97 GLY A C 1
ATOM 737 O O . GLY A 1 97 ? 20.814 -6.727 -21.311 1.00 93.50 97 GLY A O 1
ATOM 738 N N . LEU A 1 98 ? 20.292 -5.984 -19.271 1.00 92.88 98 LEU A N 1
ATOM 739 C CA . LEU A 1 98 ? 21.650 -6.098 -18.733 1.00 92.88 98 LEU A CA 1
ATOM 740 C C . LEU A 1 98 ? 22.090 -7.567 -18.666 1.00 92.88 98 LEU A C 1
ATOM 742 O O . LEU A 1 98 ? 23.195 -7.904 -19.086 1.00 92.88 98 LEU A O 1
ATOM 746 N N . SER A 1 99 ? 21.206 -8.449 -18.197 1.00 90.06 99 SER A N 1
ATOM 747 C CA . SER A 1 99 ? 21.456 -9.893 -18.172 1.00 90.06 99 SER A CA 1
ATOM 748 C C . SER A 1 99 ? 21.613 -10.475 -19.585 1.00 90.06 99 SER A C 1
ATOM 750 O O . SER A 1 99 ? 22.546 -11.239 -19.837 1.00 90.06 99 SER A O 1
ATOM 752 N N . ARG A 1 100 ? 20.760 -10.071 -20.542 1.00 90.69 100 ARG A N 1
ATOM 753 C CA . ARG A 1 100 ? 20.846 -10.491 -21.954 1.00 90.69 100 ARG A CA 1
ATOM 754 C C . ARG A 1 100 ? 22.117 -9.981 -22.632 1.00 90.69 100 ARG A C 1
ATOM 756 O O . ARG A 1 100 ? 22.851 -10.782 -23.202 1.00 90.69 100 ARG A O 1
ATOM 763 N N . SER A 1 101 ? 22.392 -8.677 -22.553 1.00 90.12 101 SER A N 1
ATOM 764 C CA . SER A 1 101 ? 23.549 -8.035 -23.207 1.00 90.12 101 SER A CA 1
ATOM 765 C C . SER A 1 101 ? 24.861 -8.681 -22.812 1.00 90.12 101 SER A C 1
ATOM 767 O O . SER A 1 101 ? 25.747 -8.878 -23.637 1.00 90.12 101 SER A O 1
ATOM 769 N N . ALA A 1 102 ? 24.972 -9.069 -21.554 1.00 85.81 102 ALA A N 1
ATOM 770 C CA . ALA A 1 102 ? 26.204 -9.596 -21.031 1.00 85.81 102 ALA A CA 1
ATOM 771 C C . ALA A 1 102 ? 26.441 -11.082 -21.369 1.00 85.81 102 ALA A C 1
ATOM 773 O O . ALA A 1 102 ? 27.523 -11.604 -21.106 1.00 85.81 102 ALA A O 1
ATOM 774 N N . ARG A 1 103 ? 25.473 -11.735 -22.032 1.00 85.38 103 ARG A N 1
ATOM 775 C CA . ARG A 1 103 ? 25.646 -13.018 -22.735 1.00 85.38 103 ARG A CA 1
ATOM 776 C C . ARG A 1 103 ? 26.079 -12.849 -24.197 1.00 85.38 103 ARG A C 1
ATOM 778 O O . ARG A 1 103 ? 26.407 -13.842 -24.833 1.00 85.38 103 ARG A O 1
ATOM 785 N N . LEU A 1 104 ? 26.059 -11.630 -24.749 1.00 80.25 104 LEU A N 1
ATOM 786 C CA . LEU A 1 104 ? 26.367 -11.364 -26.163 1.00 80.25 104 LEU A CA 1
ATOM 787 C C . LEU A 1 104 ? 27.872 -11.205 -26.453 1.00 80.25 104 LEU A C 1
ATOM 789 O O . LEU A 1 104 ? 28.221 -10.808 -27.559 1.00 80.25 104 LEU A O 1
ATOM 793 N N . ASP A 1 105 ? 28.758 -11.460 -25.485 1.00 70.06 105 ASP A N 1
ATOM 794 C CA . ASP A 1 105 ? 30.225 -11.298 -25.567 1.00 70.06 105 ASP A CA 1
ATOM 795 C C . ASP A 1 105 ? 30.744 -9.897 -25.972 1.00 70.06 105 ASP A C 1
ATOM 797 O O . ASP A 1 105 ? 31.959 -9.679 -26.031 1.00 70.06 105 ASP A O 1
ATOM 801 N N . HIS A 1 106 ? 29.854 -8.920 -26.174 1.00 78.31 106 HIS A N 1
ATOM 802 C CA . HIS A 1 106 ? 30.161 -7.524 -26.478 1.00 78.31 106 HIS A CA 1
ATOM 803 C C . HIS A 1 106 ? 30.098 -6.647 -25.216 1.00 78.31 106 HIS A C 1
ATOM 805 O O . HIS A 1 106 ? 29.105 -6.649 -24.491 1.00 78.31 106 HIS A O 1
ATOM 811 N N . ASP A 1 107 ? 31.142 -5.846 -24.977 1.00 78.88 107 ASP A N 1
ATOM 812 C CA . ASP A 1 107 ? 31.292 -5.073 -23.731 1.00 78.88 107 ASP A CA 1
ATOM 813 C C . ASP A 1 107 ? 30.474 -3.767 -23.706 1.00 78.88 107 ASP A C 1
ATOM 815 O O . ASP A 1 107 ? 30.115 -3.262 -22.633 1.00 78.88 107 ASP A O 1
ATOM 819 N N . CYS A 1 108 ? 30.186 -3.208 -24.884 1.00 88.50 108 CYS A N 1
ATOM 820 C CA . CYS A 1 108 ? 29.560 -1.895 -25.031 1.00 88.50 108 CYS A CA 1
ATOM 821 C C . CYS A 1 108 ? 28.119 -1.855 -24.479 1.00 88.50 108 CYS A C 1
ATOM 823 O O . CYS A 1 108 ? 27.870 -1.021 -23.595 1.00 88.50 108 CYS A O 1
ATOM 825 N N . PRO A 1 109 ? 27.210 -2.797 -24.826 1.00 91.50 109 PRO A N 1
ATOM 826 C CA . PRO A 1 109 ? 25.812 -2.662 -24.422 1.00 91.50 109 PRO A CA 1
ATOM 827 C C . PRO A 1 109 ? 25.638 -2.823 -22.910 1.00 91.50 109 PRO A C 1
ATOM 829 O O . PRO A 1 109 ? 24.863 -2.098 -22.289 1.00 91.50 109 PRO A O 1
ATOM 832 N N . VAL A 1 110 ? 26.434 -3.702 -22.292 1.00 92.12 110 VAL A N 1
ATOM 833 C CA . VAL A 1 110 ? 26.461 -3.913 -20.836 1.00 92.12 110 VAL A CA 1
ATOM 834 C C . VAL A 1 110 ? 26.774 -2.612 -20.104 1.00 92.12 110 VAL A C 1
ATOM 836 O O . VAL A 1 110 ? 26.106 -2.246 -19.136 1.00 92.12 110 VAL A O 1
ATOM 839 N N . THR A 1 111 ? 27.786 -1.886 -20.579 1.00 92.88 111 THR A N 1
ATOM 840 C CA . THR A 1 111 ? 28.248 -0.651 -19.940 1.00 92.88 111 THR A CA 1
ATOM 841 C C . THR A 1 111 ? 27.213 0.465 -20.079 1.00 92.88 111 THR A C 1
ATOM 843 O O . THR A 1 111 ? 26.953 1.188 -19.112 1.00 92.88 111 THR A O 1
ATOM 846 N N . VAL A 1 112 ? 26.588 0.598 -21.254 1.00 96.06 112 VAL A N 1
ATOM 847 C CA . VAL A 1 112 ? 25.573 1.632 -21.502 1.00 96.06 112 VAL A CA 1
ATOM 848 C C . VAL A 1 112 ? 24.288 1.351 -20.717 1.00 96.06 112 VAL A C 1
ATOM 850 O O . VAL A 1 112 ? 23.774 2.255 -20.051 1.00 96.06 112 VAL A O 1
ATOM 853 N N . ILE A 1 113 ? 23.818 0.099 -20.700 1.00 95.75 113 ILE A N 1
ATOM 854 C CA . ILE A 1 113 ? 22.636 -0.314 -19.930 1.00 95.75 113 ILE A CA 1
ATOM 855 C C . ILE A 1 113 ? 22.872 -0.127 -18.429 1.00 95.75 113 ILE A C 1
ATOM 857 O O . ILE A 1 113 ? 22.059 0.512 -17.758 1.00 95.75 113 ILE A O 1
ATOM 861 N N . ALA A 1 114 ? 24.011 -0.583 -17.899 1.00 94.44 114 ALA A N 1
ATOM 862 C CA . ALA A 1 114 ? 24.346 -0.399 -16.488 1.00 94.44 114 ALA A CA 1
ATOM 863 C C . ALA A 1 114 ? 24.446 1.086 -16.099 1.00 94.44 114 ALA A C 1
ATOM 865 O O . ALA A 1 114 ? 24.020 1.477 -15.009 1.00 94.44 114 ALA A O 1
ATOM 866 N N . LYS A 1 115 ? 24.970 1.940 -16.991 1.00 95.44 115 LYS A N 1
ATOM 867 C CA . LYS A 1 115 ? 25.020 3.392 -16.774 1.00 95.44 115 LYS A CA 1
ATOM 868 C C . LYS A 1 115 ? 23.618 4.001 -16.718 1.00 95.44 115 LYS A C 1
ATOM 870 O O . LYS A 1 115 ? 23.354 4.783 -15.805 1.00 95.44 115 LYS A O 1
ATOM 875 N N . LYS A 1 116 ? 22.725 3.647 -17.650 1.00 96.69 116 LYS A N 1
ATOM 876 C CA . LYS A 1 116 ? 21.328 4.115 -17.652 1.00 96.69 116 LYS A CA 1
ATOM 877 C C . LYS A 1 116 ? 20.605 3.661 -16.382 1.00 96.69 116 LYS A C 1
ATOM 879 O O . LYS A 1 116 ? 20.070 4.511 -15.680 1.00 96.69 116 LYS A O 1
ATOM 884 N N . LEU A 1 117 ? 20.693 2.374 -16.026 1.00 96.06 117 LEU A N 1
ATOM 885 C CA . LEU A 1 117 ? 20.152 1.830 -14.773 1.00 96.06 117 LEU A CA 1
ATOM 886 C C . LEU A 1 117 ? 20.634 2.614 -13.557 1.00 96.06 117 LEU A C 1
ATOM 888 O O . LEU A 1 117 ? 19.824 3.049 -12.745 1.00 96.06 117 LEU A O 1
ATOM 892 N N . ARG A 1 118 ? 21.946 2.844 -13.447 1.00 96.00 118 ARG A N 1
ATOM 893 C CA . ARG A 1 118 ? 22.522 3.608 -12.339 1.00 96.00 118 ARG A CA 1
ATOM 894 C C . ARG A 1 118 ? 21.937 5.016 -12.253 1.00 96.00 118 ARG A C 1
ATOM 896 O O . ARG A 1 118 ? 21.586 5.447 -11.162 1.00 96.00 118 ARG A O 1
ATOM 903 N N . LEU A 1 119 ? 21.854 5.740 -13.369 1.00 95.75 119 LEU A N 1
ATOM 904 C CA . LEU A 1 119 ? 21.311 7.101 -13.379 1.00 95.75 119 LEU A CA 1
ATOM 905 C C . LEU A 1 119 ? 19.844 7.123 -12.940 1.00 95.75 119 LEU A C 1
ATOM 907 O O . LEU A 1 119 ? 19.477 7.937 -12.097 1.00 95.75 119 LEU A O 1
ATOM 911 N N . THR A 1 120 ? 19.031 6.204 -13.461 1.00 95.12 120 THR A N 1
ATOM 912 C CA . THR A 1 120 ? 17.603 6.130 -13.140 1.00 95.12 120 THR A CA 1
ATOM 913 C C . THR A 1 120 ? 17.363 5.696 -11.689 1.00 95.12 120 THR A C 1
ATOM 915 O O . THR A 1 120 ? 16.560 6.308 -10.990 1.00 95.12 120 THR A O 1
ATOM 918 N N . LEU A 1 121 ? 18.095 4.691 -11.193 1.00 95.44 121 LEU A N 1
ATOM 919 C CA . LEU A 1 121 ? 17.957 4.187 -9.821 1.00 95.44 121 LEU A CA 1
ATOM 920 C C . LEU A 1 121 ? 18.417 5.209 -8.778 1.00 95.44 121 LEU A C 1
ATOM 922 O O . LEU A 1 121 ? 17.728 5.421 -7.786 1.00 95.44 121 LEU A O 1
ATOM 926 N N . LEU A 1 122 ? 19.548 5.885 -8.998 1.00 94.94 122 LEU A N 1
ATOM 927 C CA . LEU A 1 122 ? 20.075 6.859 -8.032 1.00 94.94 122 LEU A CA 1
ATOM 928 C C . LEU A 1 122 ? 19.251 8.154 -7.951 1.00 94.94 122 LEU A C 1
ATOM 930 O O . LEU A 1 122 ? 19.420 8.920 -7.002 1.00 94.94 122 LEU A O 1
ATOM 934 N N . ALA A 1 123 ? 18.359 8.394 -8.913 1.00 93.50 123 ALA A N 1
ATOM 935 C CA . ALA A 1 123 ? 17.358 9.453 -8.831 1.00 93.50 123 ALA A CA 1
ATOM 936 C C . ALA A 1 123 ? 16.149 9.067 -7.953 1.00 93.50 123 ALA A C 1
ATOM 938 O O . ALA A 1 123 ? 15.404 9.948 -7.528 1.00 93.50 123 ALA A O 1
ATOM 939 N N . SER A 1 124 ? 15.953 7.776 -7.666 1.00 92.56 124 SER A N 1
ATOM 940 C CA . SER A 1 124 ? 14.820 7.283 -6.882 1.00 92.56 124 SER A CA 1
ATOM 941 C C . SER A 1 124 ? 15.056 7.391 -5.375 1.00 92.56 124 SER A C 1
ATOM 943 O O . SER A 1 124 ? 16.173 7.225 -4.877 1.00 92.56 124 SER A O 1
ATOM 945 N N . THR A 1 125 ? 13.974 7.628 -4.635 1.00 92.31 125 THR A N 1
ATOM 946 C CA . THR A 1 125 ? 13.905 7.498 -3.171 1.00 92.31 125 THR A CA 1
ATOM 947 C C . THR A 1 125 ? 13.110 6.265 -2.729 1.00 92.31 125 THR A C 1
ATOM 949 O O . THR A 1 125 ? 12.940 6.046 -1.531 1.00 92.31 125 THR A O 1
ATOM 952 N N . ASP A 1 126 ? 12.622 5.451 -3.673 1.00 92.44 126 ASP A N 1
ATOM 953 C CA . ASP A 1 126 ? 11.905 4.209 -3.386 1.00 92.44 126 ASP A CA 1
ATOM 954 C C . ASP A 1 126 ? 12.885 3.117 -2.935 1.00 92.44 126 ASP A C 1
ATOM 956 O O . ASP A 1 126 ? 13.601 2.533 -3.749 1.00 92.44 126 ASP A O 1
ATOM 960 N N . ARG A 1 127 ? 12.884 2.810 -1.630 1.00 91.88 127 ARG A N 1
ATOM 961 C CA . ARG A 1 127 ? 13.737 1.763 -1.055 1.00 91.88 127 ARG A CA 1
ATOM 962 C C . ARG A 1 127 ? 13.418 0.380 -1.617 1.00 91.88 127 ARG A C 1
ATOM 964 O O . ARG A 1 127 ? 14.347 -0.353 -1.927 1.00 91.88 127 ARG A O 1
ATOM 971 N N . LYS A 1 128 ? 12.138 0.049 -1.812 1.00 90.81 128 LYS A N 1
ATOM 972 C CA . LYS A 1 128 ? 11.713 -1.253 -2.349 1.00 90.81 128 LYS A CA 1
ATOM 973 C C . LYS A 1 128 ? 12.178 -1.444 -3.790 1.00 90.81 128 LYS A C 1
ATOM 975 O O . LYS A 1 128 ? 12.693 -2.502 -4.124 1.00 90.81 128 LYS A O 1
ATOM 980 N N . LEU A 1 129 ? 12.081 -0.405 -4.622 1.00 93.31 129 LEU A N 1
ATOM 981 C CA . LEU A 1 129 ? 12.621 -0.434 -5.987 1.00 93.31 129 LEU A CA 1
ATOM 982 C C . LEU A 1 129 ? 14.145 -0.624 -5.993 1.00 93.31 129 LEU A C 1
ATOM 984 O O . LEU A 1 129 ? 14.673 -1.371 -6.814 1.00 93.31 129 LEU A O 1
ATOM 988 N N . LEU A 1 130 ? 14.860 0.052 -5.090 1.00 94.81 130 LEU A N 1
ATOM 989 C CA . LEU A 1 130 ? 16.313 -0.083 -4.961 1.00 94.81 130 LEU A CA 1
ATOM 990 C C . LEU A 1 130 ? 16.720 -1.480 -4.465 1.00 94.81 130 LEU A C 1
ATOM 992 O O . LEU A 1 130 ? 17.684 -2.042 -4.979 1.00 94.81 130 LEU A O 1
ATOM 996 N N . GLU A 1 131 ? 15.994 -2.046 -3.501 1.00 92.56 131 GLU A N 1
ATOM 997 C CA . GLU A 1 131 ? 16.180 -3.419 -3.015 1.00 92.56 131 GLU A CA 1
ATOM 998 C C . GLU A 1 131 ? 15.911 -4.437 -4.122 1.00 92.56 131 GLU A C 1
ATOM 1000 O O . GLU A 1 131 ? 16.786 -5.244 -4.420 1.00 92.56 131 GLU A O 1
ATOM 1005 N N . PHE A 1 132 ? 14.773 -4.317 -4.813 1.00 92.75 132 PHE A N 1
ATOM 1006 C CA . PHE A 1 132 ? 14.444 -5.127 -5.983 1.00 92.75 132 PHE A CA 1
ATOM 1007 C C . PHE A 1 132 ? 15.565 -5.079 -7.028 1.00 92.75 132 PHE A C 1
ATOM 1009 O O . PHE A 1 132 ? 16.085 -6.112 -7.434 1.00 92.75 132 PHE A O 1
ATOM 1016 N N . ALA A 1 133 ? 16.017 -3.882 -7.416 1.00 93.69 133 ALA A N 1
ATOM 1017 C CA . ALA A 1 133 ? 17.074 -3.744 -8.412 1.00 93.69 133 ALA A CA 1
ATOM 1018 C C . ALA A 1 133 ? 18.419 -4.321 -7.943 1.00 93.69 133 ALA A C 1
ATOM 1020 O O . ALA A 1 133 ? 19.169 -4.865 -8.758 1.00 93.69 133 ALA A O 1
ATOM 1021 N N . ARG A 1 134 ? 18.748 -4.210 -6.649 1.00 92.56 134 ARG A N 1
ATOM 1022 C CA . ARG A 1 134 ? 19.954 -4.811 -6.060 1.00 92.56 134 ARG A CA 1
ATOM 1023 C C . ARG A 1 134 ? 19.906 -6.335 -6.144 1.00 92.56 134 ARG A C 1
ATOM 1025 O O . ARG A 1 134 ? 20.915 -6.930 -6.522 1.00 92.56 134 ARG A O 1
ATOM 1032 N N . ASP A 1 135 ? 18.770 -6.923 -5.787 1.00 89.75 135 ASP A N 1
ATOM 1033 C CA . ASP A 1 135 ? 18.580 -8.370 -5.704 1.00 89.75 135 ASP A CA 1
ATOM 1034 C C . ASP A 1 135 ? 18.504 -8.984 -7.116 1.00 89.75 135 ASP A C 1
ATOM 1036 O O . ASP A 1 135 ? 19.207 -9.946 -7.418 1.00 89.75 135 ASP A O 1
ATOM 1040 N N . GLU A 1 136 ? 17.796 -8.349 -8.052 1.00 89.31 136 GLU A N 1
ATOM 1041 C CA . GLU A 1 136 ? 17.796 -8.756 -9.465 1.00 89.31 136 GLU A CA 1
ATOM 1042 C C . GLU A 1 136 ? 19.193 -8.657 -10.094 1.00 89.31 136 GLU A C 1
ATOM 1044 O O . GLU A 1 136 ? 19.606 -9.536 -10.851 1.00 89.31 136 GLU A O 1
ATOM 1049 N N . SER A 1 137 ? 19.979 -7.635 -9.734 1.00 85.19 137 SER A N 1
ATOM 1050 C CA . SER A 1 137 ? 21.371 -7.501 -10.195 1.00 85.19 137 SER A CA 1
ATOM 1051 C C . SER A 1 137 ? 22.295 -8.612 -9.678 1.00 85.19 137 SER A C 1
ATOM 1053 O O . SER A 1 137 ? 23.383 -8.801 -10.220 1.00 85.19 137 SER A O 1
ATOM 1055 N N . GLU A 1 138 ? 21.917 -9.330 -8.619 1.00 80.75 138 GLU A N 1
ATOM 1056 C CA . GLU A 1 138 ? 22.683 -10.462 -8.088 1.00 80.75 138 GLU A CA 1
ATOM 1057 C C . GLU A 1 138 ? 22.512 -11.731 -8.927 1.00 80.75 138 GLU A C 1
ATOM 1059 O O . GLU A 1 138 ? 23.459 -12.504 -9.059 1.00 80.75 138 GLU A O 1
ATOM 1064 N N . SER A 1 139 ? 21.349 -11.901 -9.560 1.00 72.00 139 SER A N 1
ATOM 1065 C CA . SER A 1 139 ? 21.039 -13.040 -10.438 1.00 72.00 139 SER A CA 1
ATOM 1066 C C . SER A 1 139 ? 21.827 -13.047 -11.759 1.00 72.00 139 SER A C 1
ATOM 1068 O O . SER A 1 139 ? 21.822 -14.025 -12.510 1.00 72.00 139 SER A O 1
ATOM 1070 N N . VAL A 1 140 ? 22.518 -11.948 -12.058 1.00 75.12 140 VAL A N 1
ATOM 1071 C CA . VAL A 1 140 ? 23.213 -11.719 -13.320 1.00 75.12 140 VAL A CA 1
ATOM 1072 C C . VAL A 1 140 ? 24.618 -12.357 -13.271 1.00 75.12 140 VAL A C 1
ATOM 1074 O O . VAL A 1 140 ? 25.593 -11.739 -12.838 1.00 75.12 140 VAL A O 1
ATOM 1077 N N . ASP A 1 141 ? 24.730 -13.621 -13.706 1.00 67.00 141 ASP A N 1
ATOM 1078 C CA . ASP A 1 141 ? 25.997 -14.382 -13.747 1.00 67.00 141 ASP A CA 1
ATOM 1079 C C . ASP A 1 141 ? 26.922 -13.911 -14.876 1.00 67.00 141 ASP A C 1
ATOM 1081 O O . ASP A 1 141 ? 26.821 -14.378 -16.009 1.00 67.00 141 ASP A O 1
ATOM 1085 N N . LEU A 1 142 ? 27.839 -12.986 -14.564 1.00 66.62 142 LEU A N 1
ATOM 1086 C CA . LEU A 1 142 ? 28.733 -12.368 -15.546 1.00 66.62 142 LEU A CA 1
ATOM 1087 C C . LEU A 1 142 ? 30.195 -12.408 -15.123 1.00 66.62 142 LEU A C 1
ATOM 1089 O O . LEU A 1 142 ? 30.741 -11.435 -14.596 1.00 66.62 142 LEU A O 1
ATOM 1093 N N . ARG A 1 143 ? 30.882 -13.505 -15.447 1.00 72.88 143 ARG A N 1
ATOM 1094 C CA . ARG A 1 143 ? 32.337 -13.622 -15.237 1.00 72.88 143 ARG A CA 1
ATOM 1095 C C . ARG A 1 143 ? 33.123 -12.477 -15.894 1.00 72.88 143 ARG A C 1
ATOM 1097 O O . ARG A 1 143 ? 34.035 -11.946 -15.268 1.00 72.88 143 ARG A O 1
ATOM 1104 N N . LYS A 1 144 ? 32.741 -12.060 -17.110 1.00 78.25 144 LYS A N 1
ATOM 1105 C CA . LYS A 1 144 ? 33.424 -11.006 -17.889 1.00 78.25 144 LYS A CA 1
ATOM 1106 C C . LYS A 1 144 ? 33.100 -9.580 -17.418 1.00 78.25 144 LYS A C 1
ATOM 1108 O O . LYS A 1 144 ? 33.970 -8.716 -17.432 1.00 78.25 144 LYS A O 1
ATOM 1113 N N . HIS A 1 145 ? 31.881 -9.333 -16.935 1.00 83.81 145 HIS A N 1
ATOM 1114 C CA . HIS A 1 145 ? 31.390 -7.984 -16.603 1.00 83.81 145 HIS A CA 1
ATOM 1115 C C . HIS A 1 145 ? 31.141 -7.755 -15.109 1.00 83.81 145 HIS A C 1
ATOM 1117 O O . HIS A 1 145 ? 30.489 -6.781 -14.718 1.00 83.81 145 HIS A O 1
ATOM 1123 N N . ARG A 1 146 ? 31.698 -8.620 -14.252 1.00 84.25 146 ARG A N 1
ATOM 1124 C CA . ARG A 1 146 ? 31.531 -8.567 -12.794 1.00 84.25 146 ARG A CA 1
ATOM 1125 C C . ARG A 1 146 ? 31.830 -7.188 -12.213 1.00 84.25 146 ARG A C 1
ATOM 1127 O O . ARG A 1 146 ? 31.118 -6.752 -11.313 1.00 84.25 146 ARG A O 1
ATOM 1134 N N . GLY A 1 147 ? 32.847 -6.491 -12.725 1.00 88.94 147 GLY A N 1
ATOM 1135 C CA . GLY A 1 147 ? 33.214 -5.149 -12.261 1.00 88.94 147 GLY A CA 1
ATOM 1136 C C . GLY A 1 147 ? 32.089 -4.124 -12.432 1.00 88.94 147 GLY A C 1
ATOM 1137 O O . GLY A 1 147 ? 31.786 -3.391 -11.493 1.00 88.94 147 GLY A O 1
ATOM 1138 N N . VAL A 1 148 ? 31.419 -4.122 -13.591 1.00 90.12 148 VAL A N 1
ATOM 1139 C CA . VAL A 1 148 ? 30.322 -3.189 -13.902 1.00 90.12 148 VAL A CA 1
ATOM 1140 C C . VAL A 1 148 ? 29.115 -3.448 -12.998 1.00 90.12 148 VAL A C 1
ATOM 1142 O O . VAL A 1 148 ? 28.605 -2.519 -12.372 1.00 90.12 148 VAL A O 1
ATOM 1145 N N . VAL A 1 149 ? 28.701 -4.712 -12.859 1.00 88.56 149 VAL A N 1
ATOM 1146 C CA . VAL A 1 149 ? 27.564 -5.087 -11.997 1.00 88.56 149 VAL A CA 1
ATOM 1147 C C . VAL A 1 149 ? 27.879 -4.856 -10.520 1.00 88.56 149 VAL A C 1
ATOM 1149 O O . VAL A 1 149 ? 27.047 -4.335 -9.782 1.00 88.56 149 VAL A O 1
ATOM 1152 N N . THR A 1 150 ? 29.102 -5.161 -10.081 1.00 90.25 150 THR A N 1
ATOM 1153 C CA . THR A 1 150 ? 29.535 -4.893 -8.700 1.00 90.25 150 THR A CA 1
ATOM 1154 C C . THR A 1 150 ? 29.498 -3.397 -8.402 1.00 90.25 150 THR A C 1
ATOM 1156 O O . THR A 1 150 ? 28.980 -2.995 -7.363 1.00 90.25 150 THR A O 1
ATOM 1159 N N . ALA A 1 151 ? 29.981 -2.555 -9.321 1.00 92.25 151 ALA A N 1
ATOM 1160 C CA . ALA A 1 151 ? 29.926 -1.105 -9.164 1.00 92.25 151 ALA A CA 1
ATOM 1161 C C . ALA A 1 151 ? 28.480 -0.580 -9.088 1.00 92.25 151 ALA A C 1
ATOM 1163 O O . ALA A 1 151 ? 28.195 0.297 -8.271 1.00 92.25 151 ALA A O 1
ATOM 1164 N N . LEU A 1 152 ? 27.563 -1.134 -9.892 1.00 93.75 152 LEU A N 1
ATOM 1165 C CA . LEU A 1 152 ? 26.133 -0.825 -9.811 1.00 93.75 152 LEU A CA 1
ATOM 1166 C C . LEU A 1 152 ? 25.560 -1.205 -8.436 1.00 93.75 152 LEU A C 1
ATOM 1168 O O . LEU A 1 152 ? 24.961 -0.357 -7.776 1.00 93.75 152 LEU A O 1
ATOM 1172 N N . ARG A 1 153 ? 25.812 -2.432 -7.961 1.00 92.12 153 ARG A N 1
ATOM 1173 C CA . ARG A 1 153 ? 25.359 -2.909 -6.642 1.00 92.12 153 ARG A CA 1
ATOM 1174 C C . ARG A 1 153 ? 25.883 -2.039 -5.503 1.00 92.12 153 ARG A C 1
ATOM 1176 O O . ARG A 1 153 ? 25.117 -1.647 -4.628 1.00 92.12 153 ARG A O 1
ATOM 1183 N N . VAL A 1 154 ? 27.172 -1.698 -5.522 1.00 94.88 154 VAL A N 1
ATOM 1184 C CA . VAL A 1 154 ? 27.782 -0.816 -4.515 1.00 94.88 154 VAL A CA 1
ATOM 1185 C C . VAL A 1 154 ? 27.117 0.559 -4.524 1.00 94.88 154 VAL A C 1
ATOM 1187 O O . VAL A 1 154 ? 26.823 1.093 -3.457 1.00 94.88 154 VAL A O 1
ATOM 1190 N N . ALA A 1 155 ? 26.831 1.118 -5.703 1.00 96.25 155 ALA A N 1
ATOM 1191 C CA . ALA A 1 155 ? 26.148 2.402 -5.812 1.00 96.25 155 ALA A CA 1
ATOM 1192 C C . ALA A 1 155 ? 24.724 2.354 -5.229 1.00 96.25 155 ALA A C 1
ATOM 1194 O O . ALA A 1 155 ? 24.356 3.255 -4.477 1.00 96.25 155 ALA A O 1
ATOM 1195 N N . ILE A 1 156 ? 23.954 1.298 -5.521 1.00 96.19 156 ILE A N 1
ATOM 1196 C CA . ILE A 1 156 ? 22.604 1.098 -4.971 1.00 96.19 156 ILE A CA 1
ATOM 1197 C C . ILE A 1 156 ? 22.659 0.969 -3.443 1.00 96.19 156 ILE A C 1
ATOM 1199 O O . ILE A 1 156 ? 21.954 1.689 -2.739 1.00 96.19 156 ILE A O 1
ATOM 1203 N N . THR A 1 157 ? 23.544 0.121 -2.913 1.00 96.12 157 THR A N 1
ATOM 1204 C CA . THR A 1 157 ? 23.698 -0.083 -1.463 1.00 96.12 157 THR A CA 1
ATOM 1205 C C . THR A 1 157 ? 24.130 1.196 -0.743 1.00 96.12 157 THR A C 1
ATOM 1207 O O . THR A 1 157 ? 23.590 1.528 0.312 1.00 96.12 157 THR A O 1
ATOM 1210 N N . ALA A 1 158 ? 25.070 1.956 -1.311 1.00 97.00 158 ALA A N 1
ATOM 1211 C CA . ALA A 1 158 ? 25.495 3.233 -0.742 1.00 97.00 158 ALA A CA 1
ATOM 1212 C C . ALA A 1 158 ? 24.356 4.268 -0.729 1.00 97.00 158 ALA A C 1
ATOM 1214 O O . ALA A 1 158 ? 24.253 5.059 0.213 1.00 97.00 158 ALA A O 1
ATOM 1215 N N . HIS A 1 159 ? 23.499 4.256 -1.754 1.00 97.00 159 HIS A N 1
ATOM 1216 C CA . HIS A 1 159 ? 22.333 5.131 -1.845 1.00 97.00 159 HIS A CA 1
ATOM 1217 C C . HIS A 1 159 ? 21.239 4.747 -0.847 1.00 97.00 159 HIS A C 1
ATOM 1219 O O . HIS A 1 159 ? 20.767 5.619 -0.125 1.00 97.00 159 HIS A O 1
ATOM 1225 N N . LEU A 1 160 ? 20.926 3.455 -0.699 1.00 95.62 160 LEU A N 1
ATOM 1226 C CA . LEU A 1 160 ? 20.046 2.953 0.366 1.00 95.62 160 LEU A CA 1
ATOM 1227 C C . LEU A 1 160 ? 20.529 3.419 1.748 1.00 95.62 160 LEU A C 1
ATOM 1229 O O . LEU A 1 160 ? 19.807 4.112 2.461 1.00 95.62 160 LEU A O 1
ATOM 1233 N N . ALA A 1 161 ? 21.806 3.190 2.067 1.00 95.62 161 ALA A N 1
ATOM 1234 C CA . ALA A 1 161 ? 22.391 3.629 3.335 1.00 95.62 161 ALA A CA 1
ATOM 1235 C C . ALA A 1 161 ? 22.379 5.160 3.517 1.00 95.62 161 ALA A C 1
ATOM 1237 O O . ALA A 1 161 ? 22.416 5.665 4.643 1.00 95.62 161 ALA A O 1
ATOM 1238 N N . LYS A 1 162 ? 22.386 5.938 2.428 1.00 96.56 162 LYS A N 1
ATOM 1239 C CA . LYS A 1 162 ? 22.217 7.397 2.477 1.00 96.56 162 LYS A CA 1
ATOM 1240 C C . LYS A 1 162 ? 20.771 7.767 2.817 1.00 96.56 162 LYS A C 1
ATOM 1242 O O . LYS A 1 162 ? 20.579 8.618 3.681 1.00 96.56 162 LYS A O 1
ATOM 1247 N N . LEU A 1 163 ? 19.785 7.137 2.178 1.00 94.62 163 LEU A N 1
ATOM 1248 C CA . LEU A 1 163 ? 18.358 7.358 2.446 1.00 94.62 163 LEU A CA 1
ATOM 1249 C C . LEU A 1 163 ? 17.983 6.981 3.883 1.00 94.62 163 LEU A C 1
ATOM 1251 O O . LEU A 1 163 ? 17.185 7.674 4.512 1.00 94.62 163 LEU A O 1
ATOM 1255 N N . ASP A 1 164 ? 18.579 5.918 4.422 1.00 92.69 164 ASP A N 1
ATOM 1256 C CA . ASP A 1 164 ? 18.352 5.477 5.802 1.00 92.69 164 ASP A CA 1
ATOM 1257 C C . ASP A 1 164 ? 18.902 6.481 6.813 1.00 92.69 164 ASP A C 1
ATOM 1259 O O . ASP A 1 164 ? 18.180 6.926 7.703 1.00 92.69 164 ASP A O 1
ATOM 1263 N N . ARG A 1 165 ? 20.150 6.929 6.627 1.00 94.19 165 ARG A N 1
ATOM 1264 C CA . ARG A 1 165 ? 20.759 7.967 7.476 1.00 94.19 165 ARG A CA 1
ATOM 1265 C C . ARG A 1 165 ? 20.015 9.298 7.410 1.00 94.19 165 ARG A C 1
ATOM 1267 O O . ARG A 1 165 ? 19.947 10.004 8.408 1.00 94.19 165 ARG A O 1
ATOM 1274 N N . ALA A 1 166 ? 19.481 9.644 6.242 1.00 92.88 166 ALA A N 1
ATOM 1275 C CA . ALA A 1 166 ? 18.710 10.866 6.046 1.00 92.88 166 ALA A CA 1
ATOM 1276 C C . ALA A 1 166 ? 17.269 10.765 6.575 1.00 92.88 166 ALA A C 1
ATOM 1278 O O . ALA A 1 166 ? 16.557 11.767 6.556 1.00 92.88 166 ALA A O 1
ATOM 1279 N N . GLY A 1 167 ? 16.810 9.578 6.995 1.00 90.62 167 GLY A N 1
ATOM 1280 C CA . GLY A 1 167 ? 15.415 9.359 7.373 1.00 90.62 167 GLY A CA 1
ATOM 1281 C C . GLY A 1 167 ? 14.440 9.687 6.240 1.00 90.62 167 GLY A C 1
ATOM 1282 O O . GLY A 1 167 ? 13.312 10.096 6.505 1.00 90.62 167 GLY A O 1
ATOM 1283 N N . THR A 1 168 ? 14.869 9.561 4.976 1.00 87.44 168 THR A N 1
ATOM 1284 C CA . THR A 1 168 ? 14.043 9.947 3.829 1.00 87.44 168 THR A CA 1
ATOM 1285 C C . THR A 1 168 ? 12.758 9.111 3.828 1.00 87.44 168 THR A C 1
ATOM 1287 O O . THR A 1 168 ? 12.843 7.878 3.914 1.00 87.44 168 THR A O 1
ATOM 1290 N N . PRO A 1 169 ? 11.569 9.740 3.773 1.00 85.00 169 PRO A N 1
ATOM 1291 C CA . PRO A 1 169 ? 10.316 9.007 3.684 1.00 85.00 169 PRO A CA 1
ATOM 1292 C C . PRO A 1 169 ? 10.251 8.185 2.396 1.00 85.00 169 PRO A C 1
ATOM 1294 O O . PRO A 1 169 ? 10.690 8.639 1.339 1.00 85.00 169 PRO A O 1
ATOM 1297 N N . GLN A 1 170 ? 9.675 6.987 2.488 1.00 83.06 170 GLN A N 1
ATOM 1298 C CA . GLN A 1 170 ? 9.339 6.183 1.317 1.00 83.06 170 GLN A CA 1
ATOM 1299 C C . GLN A 1 170 ? 8.326 6.966 0.460 1.00 83.06 170 GLN A C 1
ATOM 1301 O O . GLN A 1 170 ? 7.355 7.482 1.025 1.00 83.06 170 GLN A O 1
ATOM 1306 N N . PRO A 1 171 ? 8.516 7.075 -0.868 1.00 82.12 171 PRO A N 1
ATOM 1307 C CA . PRO A 1 171 ? 7.512 7.686 -1.726 1.00 82.12 171 PRO A CA 1
ATOM 1308 C C . PRO A 1 171 ? 6.180 6.931 -1.609 1.00 82.12 171 PRO A C 1
ATOM 1310 O O . PRO A 1 171 ? 6.179 5.712 -1.392 1.00 82.12 171 PRO A O 1
ATOM 1313 N N . PRO A 1 172 ? 5.038 7.630 -1.739 1.00 75.75 172 PRO A N 1
ATOM 1314 C CA . PRO A 1 172 ? 3.750 6.956 -1.778 1.00 75.75 172 PRO A CA 1
ATOM 1315 C C . PRO A 1 172 ? 3.712 5.972 -2.961 1.00 75.75 172 PRO A C 1
ATOM 1317 O O . PRO A 1 172 ? 4.402 6.199 -3.960 1.00 75.75 172 PRO A O 1
ATOM 1320 N N . PRO A 1 173 ? 2.911 4.894 -2.877 1.00 77.88 173 PRO A N 1
ATOM 1321 C CA . PRO A 1 173 ? 2.667 4.034 -4.026 1.00 77.88 173 PRO A CA 1
ATOM 1322 C C . PRO A 1 173 ? 2.180 4.839 -5.236 1.00 77.88 173 PRO A C 1
ATOM 1324 O O . PRO A 1 173 ? 1.516 5.869 -5.081 1.00 77.88 173 PRO A O 1
ATOM 1327 N N . TYR A 1 174 ? 2.497 4.351 -6.432 1.00 80.38 174 TYR A N 1
ATOM 1328 C CA . TYR A 1 174 ? 2.027 4.895 -7.692 1.00 80.38 174 TYR A CA 1
ATOM 1329 C C . TYR A 1 174 ? 0.507 5.060 -7.648 1.00 80.38 174 TYR A C 1
ATOM 1331 O O . TYR A 1 174 ? -0.233 4.123 -7.353 1.00 80.38 174 TYR A O 1
ATOM 1339 N N . ARG A 1 175 ? 0.031 6.269 -7.939 1.00 78.31 175 ARG A N 1
ATOM 1340 C CA . ARG A 1 175 ? -1.397 6.550 -8.073 1.00 78.31 175 ARG A CA 1
ATOM 1341 C C . ARG A 1 175 ? -1.673 6.829 -9.535 1.00 78.31 175 ARG A C 1
ATOM 1343 O O . ARG A 1 175 ? -1.272 7.881 -10.029 1.00 78.3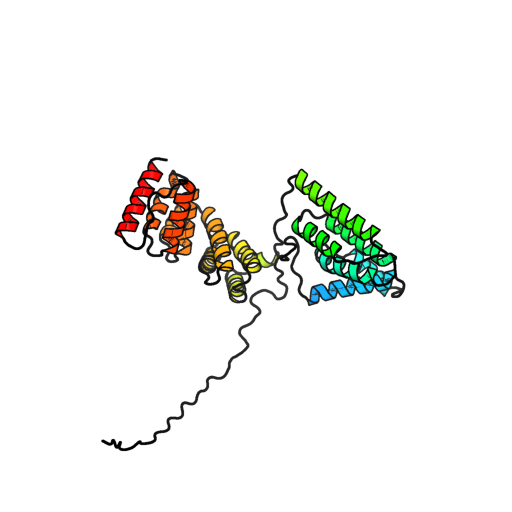1 175 ARG A O 1
ATOM 1350 N N . ASP A 1 176 ? -2.356 5.904 -10.207 1.00 80.56 176 ASP A N 1
ATOM 1351 C CA . ASP A 1 176 ? -2.821 6.138 -11.573 1.00 80.56 176 ASP A CA 1
ATOM 1352 C C . ASP A 1 176 ? -3.763 7.360 -11.561 1.00 80.56 176 ASP A C 1
ATOM 1354 O O . ASP A 1 176 ? -4.811 7.316 -10.905 1.00 80.56 176 ASP A O 1
ATOM 1358 N N . PRO A 1 177 ? -3.431 8.465 -12.258 1.00 81.25 177 PRO A N 1
ATOM 1359 C CA . PRO A 1 177 ? -4.268 9.664 -12.290 1.00 81.25 177 PRO A CA 1
ATOM 1360 C C . PRO A 1 177 ? -5.691 9.407 -12.806 1.00 81.25 177 PRO A C 1
ATOM 1362 O O . PRO A 1 177 ? -6.597 10.200 -12.547 1.00 81.25 177 PRO A O 1
ATOM 1365 N N . ARG A 1 178 ? -5.911 8.311 -13.541 1.00 82.31 178 ARG A N 1
ATOM 1366 C CA . ARG A 1 178 ? -7.230 7.910 -14.041 1.00 82.31 178 ARG A CA 1
ATOM 1367 C C . ARG A 1 178 ? -8.150 7.404 -12.937 1.00 82.31 178 ARG A C 1
ATOM 1369 O O . ARG A 1 178 ? -9.361 7.507 -13.102 1.00 82.31 178 ARG A O 1
ATOM 1376 N N . LEU A 1 179 ? -7.615 6.932 -11.807 1.00 83.81 179 LEU A N 1
ATOM 1377 C CA . LEU A 1 179 ? -8.422 6.490 -10.662 1.00 83.81 179 LEU A CA 1
ATOM 1378 C C . LEU A 1 179 ? -9.375 7.582 -10.182 1.00 83.81 179 LEU A C 1
ATOM 1380 O O . LEU A 1 179 ? -10.530 7.296 -9.878 1.00 83.81 179 LEU A O 1
ATOM 1384 N N . ALA A 1 180 ? -8.929 8.840 -10.200 1.00 85.06 180 ALA A N 1
ATOM 1385 C CA . ALA A 1 180 ? -9.750 9.990 -9.830 1.00 85.06 180 ALA A CA 1
ATOM 1386 C C . ALA A 1 180 ? -10.980 10.177 -10.741 1.00 85.06 180 ALA A C 1
ATOM 1388 O O . ALA A 1 180 ? -11.945 10.820 -10.339 1.00 85.06 180 ALA A O 1
ATOM 1389 N N . LYS A 1 181 ? -10.958 9.621 -11.960 1.00 87.50 181 LYS A N 1
ATOM 1390 C CA . LYS A 1 181 ? -12.058 9.703 -12.933 1.00 87.50 181 LYS A CA 1
ATOM 1391 C C . LYS A 1 181 ? -13.054 8.553 -12.813 1.00 87.50 181 LYS A C 1
ATOM 1393 O O . LYS A 1 181 ? -14.157 8.678 -13.331 1.00 87.50 181 LYS A O 1
ATOM 1398 N N . LEU A 1 182 ? -12.681 7.455 -12.154 1.00 89.31 182 LEU A N 1
ATOM 1399 C CA . LEU A 1 182 ? -13.576 6.317 -11.972 1.00 89.31 182 LEU A CA 1
ATOM 1400 C C . LEU A 1 182 ? -14.667 6.660 -10.964 1.00 89.31 182 LEU A C 1
ATOM 1402 O O . LEU A 1 182 ? -14.389 7.162 -9.873 1.00 89.31 182 LEU A O 1
ATOM 1406 N N . SER A 1 183 ? -15.908 6.344 -11.298 1.00 92.25 183 SER A N 1
ATOM 1407 C CA . SER A 1 183 ? -17.027 6.362 -10.363 1.00 92.25 183 SER A CA 1
ATOM 1408 C C . SER A 1 183 ? -16.843 5.308 -9.258 1.00 92.25 183 SER A C 1
ATOM 1410 O O . SER A 1 183 ? -16.183 4.284 -9.473 1.00 92.25 183 SER A O 1
ATOM 1412 N N . PRO A 1 184 ? -17.444 5.504 -8.070 1.00 93.81 184 PRO A N 1
ATOM 1413 C CA . PRO A 1 184 ? -17.440 4.479 -7.026 1.00 93.81 184 PRO A CA 1
ATOM 1414 C C . PRO A 1 184 ? -17.984 3.126 -7.506 1.00 93.81 184 PRO A C 1
ATOM 1416 O O . PRO A 1 184 ? -17.465 2.083 -7.117 1.00 93.81 184 PRO A O 1
ATOM 1419 N N . ASP A 1 185 ? -18.961 3.126 -8.415 1.00 92.19 185 ASP A N 1
ATOM 1420 C CA . ASP A 1 185 ? -19.506 1.904 -9.008 1.00 92.19 185 ASP A CA 1
ATOM 1421 C C . ASP A 1 185 ? -18.526 1.173 -9.934 1.00 92.19 185 ASP A C 1
ATOM 1423 O O . ASP A 1 185 ? -18.482 -0.057 -9.920 1.00 92.19 185 ASP A O 1
ATOM 1427 N N . GLU A 1 186 ? -17.730 1.891 -10.729 1.00 91.81 186 GLU A N 1
ATOM 1428 C CA . GLU A 1 186 ? -16.644 1.288 -11.518 1.00 91.81 186 GLU A CA 1
ATOM 1429 C C . GLU A 1 186 ? -15.596 0.656 -10.605 1.00 91.81 186 GLU A C 1
ATOM 1431 O O . GLU A 1 186 ? -15.217 -0.497 -10.801 1.00 91.81 186 GLU A O 1
ATOM 1436 N N . ILE A 1 187 ? -15.206 1.366 -9.543 1.00 92.19 187 ILE A N 1
ATOM 1437 C CA . ILE A 1 187 ? -14.276 0.845 -8.538 1.00 92.19 187 ILE A CA 1
ATOM 1438 C C . ILE A 1 187 ? -14.847 -0.412 -7.864 1.00 92.19 187 ILE A C 1
ATOM 1440 O O . ILE A 1 187 ? -14.150 -1.420 -7.733 1.00 92.19 187 ILE A O 1
ATOM 1444 N N . ARG A 1 188 ? -16.132 -0.396 -7.488 1.00 93.81 188 ARG A N 1
ATOM 1445 C CA . ARG A 1 188 ? -16.833 -1.553 -6.915 1.00 93.81 188 ARG A CA 1
ATOM 1446 C C . ARG A 1 188 ? -16.822 -2.752 -7.861 1.00 93.81 188 ARG A C 1
ATOM 1448 O O . ARG A 1 188 ? -16.561 -3.866 -7.412 1.00 93.81 188 ARG A O 1
ATOM 1455 N N . ARG A 1 189 ? -17.084 -2.543 -9.157 1.00 91.50 189 ARG A N 1
ATOM 1456 C CA . ARG A 1 189 ? -17.005 -3.613 -10.167 1.00 91.50 189 ARG A CA 1
ATOM 1457 C C . ARG A 1 189 ? -15.582 -4.154 -10.303 1.00 91.50 189 ARG A C 1
ATOM 1459 O O . ARG A 1 189 ? -15.422 -5.368 -10.339 1.00 91.50 189 ARG A O 1
ATOM 1466 N N . GLY A 1 190 ? -14.569 -3.284 -10.295 1.00 88.88 190 GLY A N 1
ATOM 1467 C CA . GLY A 1 190 ? -13.155 -3.677 -10.321 1.00 88.88 190 GLY A CA 1
ATOM 1468 C C . GLY A 1 190 ? -12.759 -4.585 -9.155 1.00 88.88 190 GLY A C 1
ATOM 1469 O O . GLY A 1 190 ? -12.133 -5.625 -9.362 1.00 88.88 190 GLY A O 1
ATOM 1470 N N . LEU A 1 191 ? -13.196 -4.237 -7.940 1.00 90.44 191 LEU A N 1
ATOM 1471 C CA . LEU A 1 191 ? -13.008 -5.064 -6.743 1.00 90.44 191 LEU A CA 1
ATOM 1472 C C . LEU A 1 191 ? -13.733 -6.409 -6.850 1.00 90.44 191 LEU A C 1
ATOM 1474 O O . LEU A 1 191 ? -13.187 -7.432 -6.453 1.00 90.44 191 LEU A O 1
ATOM 1478 N N . ALA A 1 192 ? -14.958 -6.420 -7.381 1.00 89.88 192 ALA A N 1
ATOM 1479 C CA . ALA A 1 192 ? -15.734 -7.647 -7.543 1.00 89.88 192 ALA A CA 1
ATOM 1480 C C . ALA A 1 192 ? -15.128 -8.597 -8.590 1.00 89.88 192 ALA A C 1
ATOM 1482 O O . ALA A 1 192 ? -15.215 -9.811 -8.421 1.00 89.88 192 ALA A O 1
ATOM 1483 N N . ALA A 1 193 ? -14.503 -8.056 -9.639 1.00 89.75 193 ALA A N 1
ATOM 1484 C CA . ALA A 1 193 ? -13.811 -8.838 -10.661 1.00 89.75 193 ALA A CA 1
ATOM 1485 C C . ALA A 1 193 ? -12.503 -9.466 -10.145 1.00 89.75 193 ALA A C 1
ATOM 1487 O O . ALA A 1 193 ? -12.122 -10.541 -10.601 1.00 89.75 193 ALA A O 1
ATOM 1488 N N . ASN A 1 194 ? -11.843 -8.832 -9.168 1.00 86.56 194 ASN A N 1
ATOM 1489 C CA . ASN A 1 194 ? -10.546 -9.258 -8.630 1.00 86.56 194 ASN A CA 1
ATOM 1490 C C . ASN A 1 194 ? -10.553 -9.300 -7.089 1.00 86.56 194 ASN A C 1
ATOM 1492 O O . ASN A 1 194 ? -9.788 -8.598 -6.425 1.00 86.56 194 ASN A O 1
ATOM 1496 N N . PRO A 1 195 ? -11.424 -10.112 -6.471 1.00 86.38 195 PRO A N 1
ATOM 1497 C CA . PRO A 1 195 ? -11.787 -9.927 -5.070 1.00 86.38 195 PRO A CA 1
ATOM 1498 C C . PRO A 1 195 ? -10.734 -10.416 -4.064 1.00 86.38 195 PRO A C 1
ATOM 1500 O O . PRO A 1 195 ? -10.838 -10.105 -2.875 1.00 86.38 195 PRO A O 1
ATOM 1503 N N . SER A 1 196 ? -9.725 -11.169 -4.511 1.00 86.56 196 SER A N 1
ATOM 1504 C CA . SER A 1 196 ? -8.593 -11.638 -3.699 1.00 86.56 196 SER A CA 1
ATOM 1505 C C . SER A 1 196 ? -7.317 -10.806 -3.856 1.00 86.56 196 SER A C 1
ATOM 1507 O O . SER A 1 196 ? -6.359 -11.049 -3.119 1.00 86.56 196 SER A O 1
ATOM 1509 N N . ASP A 1 197 ? -7.288 -9.858 -4.795 1.00 84.31 197 ASP A N 1
ATOM 1510 C CA . ASP A 1 197 ? -6.116 -9.028 -5.069 1.00 84.31 197 ASP A CA 1
ATOM 1511 C C . ASP A 1 197 ? -6.005 -7.908 -4.023 1.00 84.31 197 ASP A C 1
ATOM 1513 O O . ASP A 1 197 ? -6.743 -6.919 -4.035 1.00 84.31 197 ASP A O 1
ATOM 1517 N N . ALA A 1 198 ? -5.094 -8.101 -3.068 1.00 83.19 198 ALA A N 1
ATOM 1518 C CA . ALA A 1 198 ? -4.908 -7.195 -1.941 1.00 83.19 198 ALA A CA 1
ATOM 1519 C C . ALA A 1 198 ? -4.325 -5.841 -2.364 1.00 83.19 198 ALA A C 1
ATOM 1521 O O . ALA A 1 198 ? -4.692 -4.817 -1.782 1.00 83.19 198 ALA A O 1
ATOM 1522 N N . ASP A 1 199 ? -3.438 -5.837 -3.359 1.00 82.38 199 ASP A N 1
ATOM 1523 C CA . ASP A 1 199 ? -2.750 -4.635 -3.823 1.00 82.38 199 ASP A CA 1
ATOM 1524 C C . ASP A 1 199 ? -3.715 -3.773 -4.631 1.00 82.38 199 ASP A C 1
ATOM 1526 O O . ASP A 1 199 ? -3.873 -2.581 -4.344 1.00 82.38 199 ASP A O 1
ATOM 1530 N N . LEU A 1 200 ? -4.473 -4.395 -5.539 1.00 84.94 200 LEU A N 1
ATOM 1531 C CA . LEU A 1 200 ? -5.554 -3.719 -6.242 1.00 84.94 200 LEU A CA 1
ATOM 1532 C C . LEU A 1 200 ? -6.602 -3.181 -5.264 1.00 84.94 200 LEU A C 1
ATOM 1534 O O . LEU A 1 200 ? -7.001 -2.020 -5.369 1.00 84.94 200 LEU A O 1
ATOM 1538 N N . ALA A 1 201 ? -7.023 -3.982 -4.278 1.00 90.94 201 ALA A N 1
ATOM 1539 C CA . ALA A 1 201 ? -7.949 -3.524 -3.248 1.00 90.94 201 ALA A CA 1
ATOM 1540 C C . ALA A 1 201 ? -7.392 -2.327 -2.467 1.00 90.94 201 ALA A C 1
ATOM 1542 O O . ALA A 1 201 ? -8.137 -1.391 -2.167 1.00 90.94 201 ALA A O 1
ATOM 1543 N N . HIS A 1 202 ? -6.091 -2.320 -2.163 1.00 89.00 202 HIS A N 1
ATOM 1544 C CA . HIS A 1 202 ? -5.449 -1.212 -1.463 1.00 89.00 202 HIS A CA 1
ATOM 1545 C C . HIS A 1 202 ? -5.476 0.075 -2.281 1.00 89.00 202 HIS A C 1
ATOM 1547 O O . HIS A 1 202 ? -5.802 1.129 -1.727 1.00 89.00 202 HIS A O 1
ATOM 1553 N N . THR A 1 203 ? -5.206 -0.023 -3.582 1.00 87.50 203 THR A N 1
ATOM 1554 C CA . THR A 1 203 ? -5.259 1.089 -4.533 1.00 87.50 203 THR A CA 1
ATOM 1555 C C . THR A 1 203 ? -6.676 1.630 -4.701 1.00 87.50 203 THR A C 1
ATOM 1557 O O . THR A 1 203 ? -6.913 2.824 -4.523 1.00 87.50 203 THR A O 1
ATOM 1560 N N . LEU A 1 204 ? -7.632 0.752 -5.000 1.00 92.62 204 LEU A N 1
ATOM 1561 C CA . LEU A 1 204 ? -9.017 1.110 -5.299 1.00 92.62 204 LEU A CA 1
ATOM 1562 C C . LEU A 1 204 ? -9.761 1.673 -4.081 1.00 92.62 204 LEU A C 1
ATOM 1564 O O . LEU A 1 204 ? -10.387 2.729 -4.161 1.00 92.62 204 LEU A O 1
ATOM 1568 N N . LEU A 1 205 ? -9.669 1.005 -2.928 1.00 94.75 205 LEU A N 1
ATOM 1569 C CA . LEU A 1 205 ? -10.313 1.480 -1.699 1.00 94.75 205 LEU A CA 1
ATOM 1570 C C . LEU A 1 205 ? -9.574 2.690 -1.109 1.00 94.75 205 LEU A C 1
ATOM 1572 O O . LEU A 1 205 ? -10.204 3.548 -0.496 1.00 94.75 205 LEU A O 1
ATOM 1576 N N . GLY A 1 206 ? -8.262 2.806 -1.337 1.00 92.12 206 GLY A N 1
ATOM 1577 C CA . GLY A 1 206 ? -7.488 3.985 -0.950 1.00 92.12 206 GLY A CA 1
ATOM 1578 C C . GLY A 1 206 ? -7.893 5.240 -1.722 1.00 92.12 206 GLY A C 1
ATOM 1579 O O . GLY A 1 206 ? -8.017 6.311 -1.126 1.00 92.12 206 GLY A O 1
ATOM 1580 N N . GLU A 1 207 ? -8.171 5.108 -3.023 1.00 92.00 207 GLU A N 1
ATOM 1581 C CA . GLU A 1 207 ? -8.748 6.184 -3.833 1.00 92.00 207 GLU A CA 1
ATOM 1582 C C . GLU A 1 207 ? -10.078 6.662 -3.233 1.00 92.00 207 GLU A C 1
ATOM 1584 O O . GLU A 1 207 ? -10.243 7.856 -2.978 1.00 92.00 207 GLU A O 1
ATOM 1589 N N . LEU A 1 208 ? -10.994 5.739 -2.927 1.00 94.38 208 LEU A N 1
ATOM 1590 C CA . LEU A 1 208 ? -12.296 6.064 -2.335 1.00 94.38 208 LEU A CA 1
ATOM 1591 C C . LEU A 1 208 ? -12.184 6.698 -0.944 1.00 94.38 208 LEU A C 1
ATOM 1593 O O . LEU A 1 208 ? -12.913 7.638 -0.643 1.00 94.38 208 LEU A O 1
ATOM 1597 N N . ALA A 1 209 ? -11.233 6.262 -0.115 1.00 93.62 209 ALA A N 1
ATOM 1598 C CA . ALA A 1 209 ? -10.988 6.849 1.206 1.00 93.62 209 ALA A CA 1
ATOM 1599 C C . ALA A 1 209 ? -10.489 8.307 1.159 1.00 93.62 209 ALA A C 1
ATOM 1601 O O . ALA A 1 209 ? -10.480 8.999 2.186 1.00 93.62 209 ALA A O 1
ATOM 1602 N N . SER A 1 210 ? -10.052 8.775 -0.015 1.00 91.12 210 SER A N 1
ATOM 1603 C CA . SER A 1 210 ? -9.704 10.178 -0.254 1.00 91.12 210 SER A CA 1
ATOM 1604 C C . SER A 1 210 ? -10.896 11.043 -0.673 1.00 91.12 210 SER A C 1
ATOM 1606 O O . SER A 1 210 ? -10.777 12.267 -0.659 1.00 91.12 210 SER A O 1
ATOM 1608 N N . ARG A 1 211 ? -12.036 10.430 -1.017 1.00 92.38 211 ARG A N 1
ATOM 1609 C CA . ARG A 1 211 ? -13.239 11.125 -1.482 1.00 92.38 211 ARG A CA 1
ATOM 1610 C C . ARG A 1 211 ? -14.187 11.437 -0.338 1.00 92.38 211 ARG A C 1
ATOM 1612 O O . ARG A 1 211 ? -14.255 10.712 0.654 1.00 92.38 211 ARG A O 1
ATOM 1619 N N . ASP A 1 212 ? -14.934 12.521 -0.500 1.00 89.69 212 ASP A N 1
ATOM 1620 C CA . ASP A 1 212 ? -15.835 13.057 0.517 1.00 89.69 212 ASP A CA 1
ATOM 1621 C C . ASP A 1 212 ? -17.322 12.855 0.178 1.00 89.69 212 ASP A C 1
ATOM 1623 O O . ASP A 1 212 ? -18.162 13.717 0.421 1.00 89.69 212 ASP A O 1
ATOM 1627 N N . ASP A 1 213 ? -17.653 11.730 -0.454 1.00 91.62 213 ASP A N 1
ATOM 1628 C CA . ASP A 1 213 ? -19.008 11.449 -0.922 1.00 91.62 213 ASP A CA 1
ATOM 1629 C C . ASP A 1 213 ? -19.570 10.138 -0.356 1.00 91.62 213 ASP A C 1
ATOM 1631 O O . ASP A 1 213 ? -18.845 9.214 0.022 1.00 91.62 213 ASP A O 1
ATOM 1635 N N . GLN A 1 214 ? -20.901 10.076 -0.296 1.00 93.38 214 GLN A N 1
ATOM 1636 C CA . GLN A 1 214 ? -21.646 8.950 0.264 1.00 93.38 214 GLN A CA 1
ATOM 1637 C C . GLN A 1 214 ? -21.446 7.653 -0.535 1.00 93.38 214 GLN A C 1
ATOM 1639 O O . GLN A 1 214 ? -21.378 6.574 0.051 1.00 93.38 214 GLN A O 1
ATOM 1644 N N . ALA A 1 215 ? -21.305 7.737 -1.860 1.00 95.12 215 ALA A N 1
ATOM 1645 C CA . ALA A 1 215 ? -21.115 6.555 -2.695 1.00 95.12 215 ALA A CA 1
ATOM 1646 C C . ALA A 1 215 ? -19.736 5.914 -2.449 1.00 95.12 215 ALA A C 1
ATOM 1648 O O . ALA A 1 215 ? -19.615 4.689 -2.414 1.00 95.12 215 ALA A O 1
ATOM 1649 N N . ALA A 1 216 ? -18.699 6.717 -2.193 1.00 95.88 216 ALA A N 1
ATOM 1650 C CA . ALA A 1 216 ? -17.404 6.214 -1.746 1.00 95.88 216 ALA A CA 1
ATOM 1651 C C . ALA A 1 216 ? -17.504 5.486 -0.395 1.00 95.88 216 ALA A C 1
ATOM 1653 O O . ALA A 1 216 ? -16.944 4.397 -0.245 1.00 95.88 216 ALA A O 1
ATOM 1654 N N . PHE A 1 217 ? -18.254 6.042 0.564 1.00 97.12 217 PHE A N 1
ATOM 1655 C CA . PHE A 1 217 ? -18.513 5.391 1.851 1.00 97.12 217 PHE A CA 1
ATOM 1656 C C . PHE A 1 217 ? -19.188 4.022 1.688 1.00 97.12 217 PHE A C 1
ATOM 1658 O O . PHE A 1 217 ? -18.731 3.044 2.279 1.00 97.12 217 PHE A O 1
ATOM 1665 N N . GLU A 1 218 ? -20.221 3.914 0.853 1.00 97.19 218 GL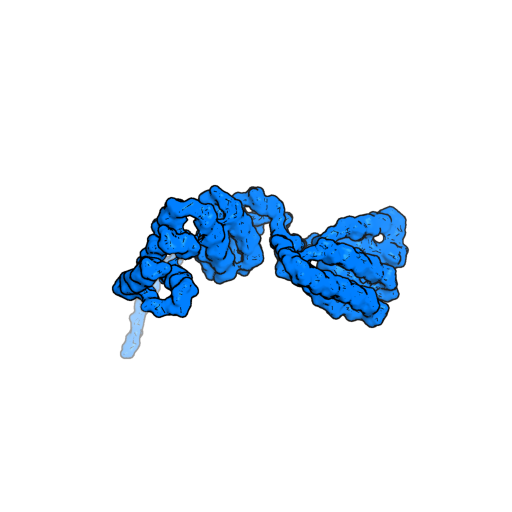U A N 1
ATOM 1666 C CA . GLU A 1 218 ? -20.935 2.650 0.626 1.00 97.19 218 GLU A CA 1
ATOM 1667 C C . GLU A 1 218 ? -20.009 1.551 0.090 1.00 97.19 218 GLU A C 1
ATOM 1669 O O . GLU A 1 218 ? -20.021 0.418 0.579 1.00 97.19 218 GLU A O 1
ATOM 1674 N N . VAL A 1 219 ? -19.132 1.886 -0.858 1.00 97.31 219 VAL A N 1
ATOM 1675 C CA . VAL A 1 219 ? -18.170 0.923 -1.410 1.00 97.31 219 VAL A CA 1
ATOM 1676 C C . VAL A 1 219 ? -17.087 0.551 -0.392 1.00 97.31 219 VAL A C 1
ATOM 1678 O O . VAL A 1 219 ? -16.695 -0.616 -0.320 1.00 97.31 219 VAL A O 1
ATOM 1681 N N . LEU A 1 220 ? -16.639 1.489 0.449 1.00 98.19 220 LEU A N 1
ATOM 1682 C CA . LEU A 1 220 ? -15.728 1.193 1.562 1.00 98.19 220 LEU A CA 1
ATOM 1683 C C . LEU A 1 220 ? -16.357 0.224 2.572 1.00 98.19 220 LEU A C 1
ATOM 1685 O O . LEU A 1 220 ? -15.681 -0.699 3.034 1.00 98.19 220 LEU A O 1
ATOM 1689 N N . VAL A 1 221 ? -17.646 0.390 2.884 1.00 98.00 221 VAL A N 1
ATOM 1690 C CA . VAL A 1 221 ? -18.402 -0.529 3.749 1.00 98.00 221 VAL A CA 1
ATOM 1691 C C . VAL A 1 221 ? -18.499 -1.922 3.126 1.00 98.00 221 VAL A C 1
ATOM 1693 O O . VAL A 1 221 ? -18.238 -2.907 3.817 1.00 98.00 221 VAL A O 1
ATOM 1696 N N . ILE A 1 222 ? -18.781 -2.020 1.822 1.00 96.50 222 ILE A N 1
ATOM 1697 C CA . ILE A 1 222 ? -18.779 -3.298 1.090 1.00 96.50 222 ILE A CA 1
ATOM 1698 C C . ILE A 1 222 ? -17.397 -3.961 1.159 1.00 96.50 222 ILE A C 1
ATOM 1700 O O . ILE A 1 222 ? -17.294 -5.142 1.494 1.00 96.50 222 ILE A O 1
ATOM 1704 N N . GLY A 1 223 ? -16.325 -3.205 0.901 1.00 96.50 223 GLY A N 1
ATOM 1705 C CA . GLY A 1 223 ? -14.952 -3.703 0.998 1.00 96.50 223 GLY A CA 1
ATOM 1706 C C . GLY A 1 223 ? -14.626 -4.224 2.399 1.00 96.50 223 GLY A C 1
ATOM 1707 O O . GLY A 1 223 ? -14.099 -5.326 2.544 1.00 96.50 223 GLY A O 1
ATOM 1708 N N . ALA A 1 224 ? -15.005 -3.479 3.440 1.00 97.69 224 ALA A N 1
ATOM 1709 C CA . ALA A 1 224 ? -14.821 -3.860 4.840 1.00 97.69 224 ALA A CA 1
ATOM 1710 C C . ALA A 1 224 ? -15.652 -5.083 5.266 1.00 97.69 224 ALA A C 1
ATOM 1712 O O . ALA A 1 224 ? -15.289 -5.741 6.241 1.00 97.69 224 ALA A O 1
ATOM 1713 N N . GLY A 1 225 ? -16.741 -5.385 4.553 1.00 96.19 225 GLY A N 1
ATOM 1714 C CA . GLY A 1 225 ? -17.602 -6.552 4.760 1.00 96.19 225 GLY A CA 1
ATOM 1715 C C . GLY A 1 225 ? -17.268 -7.748 3.863 1.00 96.19 225 GLY A C 1
ATOM 1716 O O . GLY A 1 225 ? -17.991 -8.742 3.886 1.00 96.19 225 GLY A O 1
ATOM 1717 N N . SER A 1 226 ? -16.196 -7.673 3.067 1.00 96.00 226 SER A N 1
ATOM 1718 C CA . SER A 1 226 ? -15.851 -8.707 2.088 1.00 96.00 226 SER A CA 1
ATOM 1719 C C . SER A 1 226 ? -15.625 -10.085 2.725 1.00 96.00 226 SER A C 1
ATOM 1721 O O . SER A 1 226 ? -15.040 -10.228 3.806 1.00 96.00 226 SER A O 1
ATOM 1723 N N . THR A 1 227 ? -16.045 -11.140 2.026 1.00 95.06 227 THR A N 1
ATOM 1724 C CA . THR A 1 227 ? -15.757 -12.531 2.411 1.00 95.06 227 THR A CA 1
ATOM 1725 C C . THR A 1 227 ? -14.269 -12.856 2.262 1.00 95.06 227 THR A C 1
ATOM 1727 O O . THR A 1 227 ? -13.733 -13.648 3.042 1.00 95.06 227 THR A O 1
ATOM 1730 N N . TYR A 1 228 ? -13.576 -12.174 1.345 1.00 94.44 228 TYR A N 1
ATOM 1731 C CA . TYR A 1 228 ? -12.150 -12.329 1.074 1.00 94.44 228 TYR A CA 1
ATOM 1732 C C . TYR A 1 228 ? -11.315 -11.629 2.158 1.00 94.44 228 TYR A C 1
ATOM 1734 O O . TYR A 1 228 ? -11.390 -10.403 2.284 1.00 94.44 228 TYR A O 1
ATOM 1742 N N . PRO A 1 229 ? -10.505 -12.364 2.951 1.00 93.31 229 PRO A N 1
ATOM 1743 C CA . PRO A 1 229 ? -9.829 -11.806 4.125 1.00 93.31 229 PRO A CA 1
ATOM 1744 C C . PRO A 1 229 ? -8.935 -10.594 3.840 1.00 93.31 229 PRO A C 1
ATOM 1746 O O . PRO A 1 229 ? -8.993 -9.622 4.592 1.00 93.31 229 PRO A O 1
ATOM 1749 N N . ASN A 1 230 ? -8.166 -10.620 2.747 1.00 89.62 230 ASN A N 1
ATOM 1750 C CA . ASN A 1 230 ? -7.252 -9.532 2.387 1.00 89.62 230 ASN A CA 1
ATOM 1751 C C . ASN A 1 230 ? -8.016 -8.242 2.053 1.00 89.62 230 ASN A C 1
ATOM 1753 O O . ASN A 1 230 ? -7.777 -7.197 2.657 1.00 89.62 230 ASN A O 1
ATOM 1757 N N . THR A 1 231 ? -9.008 -8.333 1.164 1.00 93.19 231 THR A N 1
ATOM 1758 C CA . THR A 1 231 ? -9.888 -7.212 0.798 1.00 93.19 231 THR A CA 1
ATOM 1759 C C . THR A 1 231 ? -10.654 -6.687 2.007 1.00 93.19 231 THR A C 1
ATOM 1761 O O . THR A 1 231 ? -10.730 -5.476 2.205 1.00 93.19 231 THR A O 1
ATOM 1764 N N . ARG A 1 232 ? -11.136 -7.582 2.881 1.00 96.19 232 ARG A N 1
ATOM 1765 C CA . ARG A 1 232 ? -11.795 -7.217 4.142 1.00 96.19 232 ARG A CA 1
ATOM 1766 C C . ARG A 1 232 ? -10.883 -6.398 5.048 1.00 96.19 232 ARG A C 1
ATOM 1768 O O . ARG A 1 232 ? -11.294 -5.366 5.574 1.00 96.19 232 ARG A O 1
ATOM 1775 N N . GLN A 1 233 ? -9.645 -6.845 5.244 1.00 94.69 233 GLN A N 1
ATOM 1776 C CA . GLN A 1 233 ? -8.668 -6.151 6.081 1.00 94.69 233 GLN A CA 1
ATOM 1777 C C . GLN A 1 233 ? -8.348 -4.757 5.528 1.00 94.69 233 GLN A C 1
ATOM 1779 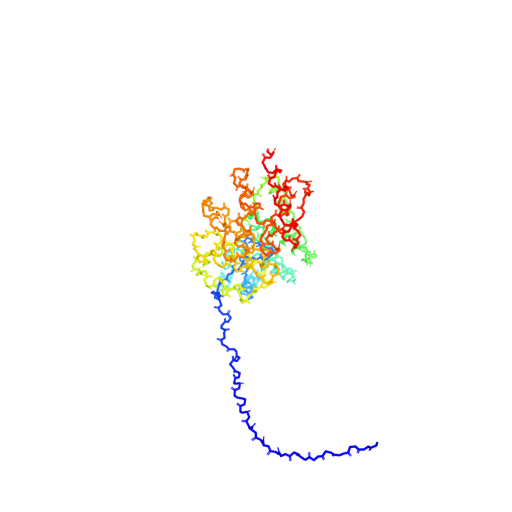O O . GLN A 1 233 ? -8.357 -3.778 6.278 1.00 94.69 233 GLN A O 1
ATOM 1784 N N . VAL A 1 234 ? -8.114 -4.659 4.218 1.00 94.62 234 VAL A N 1
ATOM 1785 C CA . VAL A 1 234 ? -7.841 -3.394 3.530 1.00 94.62 234 VAL A CA 1
ATOM 1786 C C . VAL A 1 234 ? -9.042 -2.448 3.605 1.00 94.62 234 VAL A C 1
ATOM 1788 O O . VAL A 1 234 ? -8.882 -1.283 3.966 1.00 94.62 234 VAL A O 1
ATOM 1791 N N . GLY A 1 235 ? -10.250 -2.945 3.339 1.00 96.81 235 GLY A N 1
ATOM 1792 C CA . GLY A 1 235 ? -11.478 -2.160 3.428 1.00 96.81 235 GLY A CA 1
ATOM 1793 C C . GLY A 1 235 ? -11.755 -1.665 4.841 1.00 96.81 235 GLY A C 1
ATOM 1794 O O . GLY A 1 235 ? -12.063 -0.494 5.026 1.00 96.81 235 GLY A O 1
ATOM 1795 N N . ARG A 1 236 ? -11.547 -2.500 5.866 1.00 97.94 236 ARG A N 1
ATOM 1796 C CA . ARG A 1 236 ? -11.687 -2.095 7.275 1.00 97.94 236 ARG A CA 1
ATOM 1797 C C . ARG A 1 236 ? -10.743 -0.965 7.669 1.00 97.94 236 ARG A C 1
ATOM 1799 O O . ARG A 1 236 ? -11.152 -0.116 8.462 1.00 97.94 236 ARG A O 1
ATOM 1806 N N . LYS A 1 237 ? -9.512 -0.975 7.146 1.00 96.50 237 LYS A N 1
ATOM 1807 C CA . LYS A 1 237 ? -8.527 0.095 7.344 1.00 96.50 237 LYS A CA 1
ATOM 1808 C C . LYS A 1 237 ? -9.006 1.391 6.689 1.00 96.50 237 LYS A C 1
ATOM 1810 O O . LYS A 1 237 ? -9.171 2.391 7.375 1.00 96.50 237 LYS A O 1
ATOM 1815 N N . HIS A 1 238 ? -9.291 1.350 5.391 1.00 97.31 238 HIS A N 1
ATOM 1816 C CA . HIS A 1 238 ? -9.672 2.537 4.620 1.00 97.31 238 HIS A CA 1
ATOM 1817 C C . HIS A 1 238 ? -11.027 3.122 5.045 1.00 97.31 238 HIS A C 1
ATOM 1819 O O . HIS A 1 238 ? -11.181 4.340 5.084 1.00 97.31 238 HIS A O 1
ATOM 1825 N N . LEU A 1 239 ? -11.985 2.285 5.456 1.00 98.38 239 LEU A N 1
ATOM 1826 C CA . LEU A 1 239 ? -13.242 2.736 6.057 1.00 98.38 239 LEU A CA 1
ATOM 1827 C C . LEU A 1 239 ? -13.002 3.466 7.385 1.00 98.38 239 LEU A C 1
ATOM 1829 O O . LEU A 1 239 ? -13.592 4.518 7.615 1.00 98.38 239 LEU A O 1
ATOM 1833 N N . LEU A 1 240 ? -12.136 2.939 8.259 1.00 97.56 240 LEU A N 1
ATOM 1834 C CA . LEU A 1 240 ? -11.786 3.610 9.515 1.00 97.56 240 LEU A CA 1
ATOM 1835 C C . LEU A 1 240 ? -11.091 4.952 9.258 1.00 97.56 240 LEU A C 1
ATOM 1837 O O . LEU A 1 240 ? -11.446 5.943 9.895 1.00 97.56 240 LEU A O 1
ATOM 1841 N N . ASP A 1 241 ? -10.156 5.005 8.308 1.00 95.25 241 ASP A N 1
ATOM 1842 C CA . ASP A 1 241 ? -9.484 6.244 7.907 1.00 95.25 241 ASP A CA 1
ATOM 1843 C C . ASP A 1 241 ? -10.484 7.276 7.361 1.00 95.25 241 ASP A C 1
ATOM 1845 O O . ASP A 1 241 ? -10.373 8.466 7.663 1.00 95.25 241 ASP A O 1
ATOM 1849 N N . TRP A 1 242 ? -11.483 6.837 6.588 1.00 96.69 242 TRP A N 1
ATOM 1850 C CA . TRP A 1 242 ? -12.545 7.703 6.073 1.00 96.69 242 TRP A CA 1
ATOM 1851 C C . TRP A 1 242 ? -13.451 8.228 7.193 1.00 96.69 242 TRP A C 1
ATOM 1853 O O . TRP A 1 242 ? -13.691 9.433 7.273 1.00 96.69 242 TRP A O 1
ATOM 1863 N N . VAL A 1 243 ? -13.913 7.350 8.094 1.00 97.19 243 VAL A N 1
ATOM 1864 C CA . VAL A 1 243 ? -14.792 7.712 9.222 1.00 97.19 243 VAL A CA 1
ATOM 1865 C C . VAL A 1 243 ? -14.074 8.620 10.224 1.00 97.19 243 VAL A C 1
ATOM 1867 O O . VAL A 1 243 ? -14.676 9.545 10.759 1.00 97.19 243 VAL A O 1
ATOM 1870 N N . SER A 1 244 ? -12.775 8.419 10.449 1.00 94.69 244 SER A N 1
ATOM 1871 C CA . SER A 1 244 ? -11.998 9.207 11.419 1.00 94.69 244 SER A CA 1
ATOM 1872 C C . SER A 1 244 ? -11.812 10.674 11.014 1.00 94.69 244 SER A C 1
ATOM 1874 O O . SER A 1 244 ? -11.491 11.505 11.859 1.00 94.69 244 SER A O 1
ATOM 1876 N N . LYS A 1 245 ? -12.020 11.008 9.734 1.00 94.44 245 LYS A N 1
ATOM 1877 C CA . LYS A 1 245 ? -11.970 12.388 9.219 1.00 94.44 245 LYS A CA 1
ATOM 1878 C C . LYS A 1 245 ? -13.312 13.116 9.344 1.00 94.44 245 LYS A C 1
ATOM 1880 O O . LYS A 1 245 ? -13.379 14.314 9.078 1.00 94.44 245 LYS A O 1
ATOM 1885 N N . ARG A 1 246 ? -14.377 12.407 9.728 1.00 94.56 246 ARG A N 1
ATOM 1886 C CA . ARG A 1 246 ? -15.736 12.945 9.824 1.00 94.56 246 ARG A CA 1
ATOM 1887 C C . ARG A 1 246 ? -15.900 13.790 11.089 1.00 94.56 246 ARG A C 1
ATOM 1889 O O . ARG A 1 246 ? -15.315 13.479 12.129 1.00 94.56 246 ARG A O 1
ATOM 1896 N N . PRO A 1 247 ? -16.747 14.829 11.066 1.00 94.50 247 PRO A N 1
ATOM 1897 C CA . PRO A 1 247 ? -17.119 15.535 12.280 1.00 94.50 247 PRO A CA 1
ATOM 1898 C C . PRO A 1 247 ? -17.865 14.597 13.241 1.00 94.50 247 PRO A C 1
ATOM 1900 O O . PRO A 1 247 ? -18.677 13.761 12.844 1.00 94.50 247 PRO A O 1
ATOM 1903 N N . ARG A 1 248 ? -17.640 14.773 14.546 1.00 94.25 248 ARG A N 1
ATOM 1904 C CA . ARG A 1 248 ? -18.200 13.910 15.600 1.00 94.25 248 ARG A CA 1
ATOM 1905 C C . ARG A 1 248 ? -19.715 13.635 15.497 1.00 94.25 248 ARG A C 1
ATOM 1907 O O . ARG A 1 248 ? -20.099 12.489 15.726 1.00 94.25 248 ARG A O 1
ATOM 1914 N N . PRO A 1 249 ? -20.594 14.608 15.172 1.00 95.50 249 PRO A N 1
ATOM 1915 C CA . PRO A 1 249 ? -22.023 14.333 15.011 1.00 95.50 249 PRO A CA 1
ATOM 1916 C C . PRO A 1 249 ? -22.323 13.292 13.929 1.00 95.50 249 PRO A C 1
ATOM 1918 O O . PRO A 1 249 ? -23.263 12.518 14.076 1.00 95.50 249 PRO A O 1
ATOM 1921 N N . GLU A 1 250 ?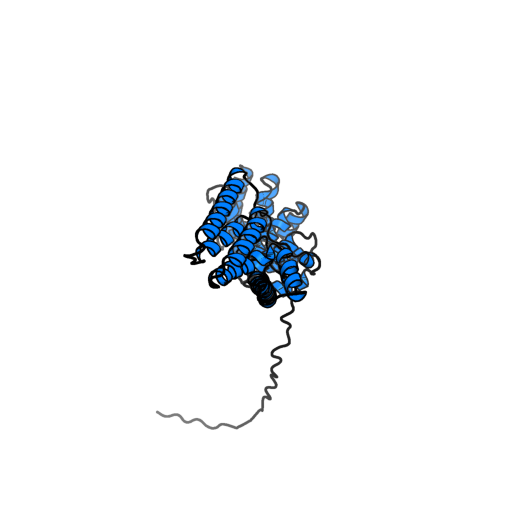 -21.524 13.251 12.866 1.00 95.56 250 GLU A N 1
ATOM 1922 C CA . GLU A 1 250 ? -21.661 12.275 11.789 1.00 95.56 250 GLU A CA 1
ATOM 1923 C C . GLU A 1 250 ? -21.186 10.890 12.236 1.00 95.56 250 GLU A C 1
ATOM 1925 O O . GLU A 1 250 ? -21.922 9.919 12.079 1.00 95.56 250 GLU A O 1
ATOM 1930 N N . ILE A 1 251 ? -20.034 10.806 12.915 1.00 97.00 251 ILE A N 1
ATOM 1931 C CA . ILE A 1 251 ? -19.547 9.541 13.494 1.00 97.00 251 ILE A CA 1
ATOM 1932 C C . ILE A 1 251 ? -20.581 8.955 14.470 1.00 97.00 251 ILE A C 1
ATOM 1934 O O . ILE A 1 251 ? -20.863 7.761 14.438 1.00 97.00 251 ILE A O 1
ATOM 1938 N N . ASN A 1 252 ? -21.213 9.793 15.298 1.00 96.38 252 ASN A N 1
ATOM 1939 C CA . ASN A 1 252 ? -22.268 9.346 16.211 1.00 96.38 252 ASN A CA 1
ATOM 1940 C C . ASN A 1 252 ? -23.489 8.768 15.477 1.00 96.38 252 ASN A C 1
ATOM 1942 O O . ASN A 1 252 ? -24.071 7.802 15.961 1.00 96.38 252 ASN A O 1
ATOM 1946 N N . ARG A 1 253 ? -23.885 9.321 14.320 1.00 96.75 253 ARG A N 1
ATOM 1947 C CA . ARG A 1 253 ? -24.985 8.753 13.513 1.00 96.75 253 ARG A CA 1
ATOM 1948 C C . ARG A 1 253 ? -24.630 7.362 12.990 1.00 96.75 253 ARG A C 1
ATOM 1950 O O . ARG A 1 253 ? -25.488 6.484 12.967 1.00 96.75 253 ARG A O 1
ATOM 1957 N N . LEU A 1 254 ? -23.364 7.146 12.630 1.00 97.69 254 LEU A N 1
ATOM 1958 C CA . LEU A 1 254 ? -22.882 5.861 12.122 1.00 97.69 254 LEU A CA 1
ATOM 1959 C C . LEU A 1 254 ? -22.901 4.736 13.170 1.00 97.69 254 LEU A C 1
ATOM 1961 O O . LEU A 1 254 ? -22.924 3.570 12.786 1.00 97.69 254 LEU A O 1
ATOM 1965 N N . LEU A 1 255 ? -22.968 5.044 14.472 1.00 97.62 255 LEU A N 1
ATOM 1966 C CA . LEU A 1 255 ? -23.138 4.029 15.524 1.00 97.62 255 LEU A CA 1
ATOM 1967 C C . LEU A 1 255 ? -24.455 3.252 15.413 1.00 97.62 255 LEU A C 1
ATOM 1969 O O . LEU A 1 255 ? -24.535 2.138 15.918 1.00 97.62 255 LEU A O 1
ATOM 1973 N N . SER A 1 256 ? -25.463 3.814 14.745 1.00 96.88 256 SER A N 1
ATOM 1974 C CA . SER A 1 256 ? -26.764 3.173 14.514 1.00 96.88 256 SER A CA 1
ATOM 1975 C C . SER A 1 256 ? -26.961 2.753 13.056 1.00 96.88 256 SER A C 1
ATOM 1977 O O . SER A 1 256 ? -28.082 2.469 12.644 1.00 96.88 256 SER A O 1
ATOM 1979 N N . HIS A 1 257 ? -25.892 2.740 12.256 1.00 97.88 257 HIS A N 1
ATOM 1980 C CA . HIS A 1 257 ? -25.968 2.373 10.846 1.00 97.88 257 HIS A CA 1
ATOM 1981 C C . HIS A 1 257 ? -26.386 0.904 10.676 1.00 97.88 257 HIS A C 1
ATOM 1983 O O . HIS A 1 257 ? -25.994 0.047 11.470 1.00 97.88 257 HIS A O 1
ATOM 1989 N N . GLU A 1 258 ? -27.144 0.590 9.624 1.00 97.19 258 GLU A N 1
ATOM 1990 C CA . GLU A 1 258 ? -27.622 -0.776 9.351 1.00 97.19 258 GLU A CA 1
ATOM 1991 C C . GLU A 1 258 ? -26.456 -1.766 9.154 1.00 97.19 258 GLU A C 1
ATOM 1993 O O . GLU A 1 258 ? -26.449 -2.871 9.702 1.00 97.19 258 GLU A O 1
ATOM 1998 N N . GLN A 1 259 ? -25.409 -1.319 8.454 1.00 97.75 259 GLN A N 1
ATOM 1999 C CA . GLN A 1 259 ? -24.202 -2.098 8.188 1.00 97.75 259 GLN A CA 1
ATOM 2000 C C . GLN A 1 259 ? -23.293 -2.156 9.420 1.00 97.75 259 GLN A C 1
ATOM 2002 O O . GLN A 1 259 ? -22.869 -1.127 9.951 1.00 97.75 259 GLN A O 1
ATOM 2007 N N . SER A 1 260 ? -22.933 -3.369 9.837 1.00 97.94 260 SER A N 1
ATOM 2008 C CA . SER A 1 260 ? -22.097 -3.619 11.018 1.00 97.94 260 SER A CA 1
ATOM 2009 C C . SER A 1 260 ? -20.695 -3.019 10.905 1.00 97.94 260 SER A C 1
ATOM 2011 O O . SER A 1 260 ? -20.175 -2.487 11.882 1.00 97.94 260 SER A O 1
ATOM 2013 N N . GLU A 1 261 ? -20.095 -3.033 9.714 1.00 98.25 261 GLU A N 1
ATOM 2014 C CA . GLU A 1 261 ? -18.755 -2.479 9.489 1.00 98.25 261 GLU A CA 1
ATOM 2015 C C . GLU A 1 261 ? -18.707 -0.953 9.641 1.00 98.25 261 GLU A C 1
ATOM 2017 O O . GLU A 1 261 ? -17.699 -0.419 10.111 1.00 98.25 261 GLU A O 1
ATOM 2022 N N . ALA A 1 262 ? -19.806 -0.256 9.332 1.00 98.31 262 ALA A N 1
ATOM 2023 C CA . ALA A 1 262 ? -19.938 1.175 9.593 1.00 98.31 262 ALA A CA 1
ATOM 2024 C C . ALA A 1 262 ? -19.999 1.463 11.101 1.00 98.31 262 ALA A C 1
ATOM 2026 O O . ALA A 1 262 ? -19.247 2.309 11.590 1.00 98.31 262 ALA A O 1
ATOM 2027 N N . ARG A 1 263 ? -20.811 0.702 11.856 1.00 98.56 263 ARG A N 1
ATOM 2028 C CA . ARG A 1 263 ? -20.871 0.809 13.327 1.00 98.56 263 ARG A CA 1
ATOM 2029 C C . ARG A 1 263 ? -19.513 0.522 13.965 1.00 98.56 263 ARG A C 1
ATOM 2031 O O . ARG A 1 263 ? -19.053 1.285 14.812 1.00 98.56 263 ARG A O 1
ATOM 2038 N N . ARG A 1 264 ? -18.835 -0.536 13.503 1.00 98.56 264 ARG A N 1
ATOM 2039 C CA . ARG A 1 264 ? -17.479 -0.912 13.931 1.00 98.56 264 ARG A CA 1
ATOM 2040 C C . ARG A 1 264 ? -16.489 0.235 13.726 1.00 98.56 264 ARG A C 1
ATOM 2042 O O . ARG A 1 264 ? -15.791 0.612 14.664 1.00 98.56 264 ARG A O 1
ATOM 2049 N N . ALA A 1 265 ? -16.429 0.796 12.517 1.00 98.38 265 ALA A N 1
ATOM 2050 C CA . ALA A 1 265 ? -15.520 1.893 12.194 1.00 98.38 265 ALA A CA 1
ATOM 2051 C C . ALA A 1 265 ? -15.816 3.150 13.028 1.00 98.38 265 ALA A C 1
ATOM 2053 O O . ALA A 1 265 ? -14.890 3.762 13.557 1.00 98.38 265 ALA A O 1
ATOM 2054 N N . ALA A 1 266 ? -17.094 3.492 13.211 1.00 98.38 266 ALA A N 1
ATOM 2055 C CA . ALA A 1 266 ? -17.515 4.623 14.031 1.00 98.38 266 ALA A CA 1
ATOM 2056 C C . ALA A 1 266 ? -17.117 4.472 15.503 1.00 98.38 266 ALA A C 1
ATOM 2058 O O . ALA A 1 266 ? -16.564 5.400 16.094 1.00 98.38 266 ALA A O 1
ATOM 2059 N N . GLY A 1 267 ? -17.334 3.290 16.085 1.00 98.19 267 GLY A N 1
ATOM 2060 C CA . GLY A 1 267 ? -16.925 3.010 17.457 1.00 98.19 267 GLY A CA 1
ATOM 2061 C C . GLY A 1 267 ? -15.415 3.138 17.657 1.00 98.19 267 GLY A C 1
ATOM 2062 O O . GLY A 1 267 ? -14.971 3.819 18.580 1.00 98.19 267 GLY A O 1
ATOM 2063 N N . LEU A 1 268 ? -14.622 2.557 16.753 1.00 98.25 268 LEU A N 1
ATOM 2064 C CA . LEU A 1 268 ? -13.160 2.663 16.793 1.00 98.25 268 LEU A CA 1
ATOM 2065 C C . LEU A 1 268 ? -12.681 4.118 16.648 1.00 98.25 268 LEU A C 1
ATOM 2067 O O . LEU A 1 268 ? -11.815 4.553 17.408 1.00 98.25 268 LEU A O 1
ATOM 2071 N N . ALA A 1 269 ? -13.274 4.895 15.736 1.00 97.44 269 ALA A N 1
ATOM 2072 C CA . ALA A 1 269 ? -12.939 6.309 15.559 1.00 97.44 269 ALA A CA 1
ATOM 2073 C C . ALA A 1 269 ? -13.235 7.142 16.823 1.00 97.44 269 ALA A C 1
ATOM 2075 O O . ALA A 1 269 ? -12.432 7.988 17.221 1.00 97.44 269 ALA A O 1
ATOM 2076 N N . LEU A 1 270 ? -14.354 6.880 17.507 1.00 97.31 270 LEU A N 1
ATOM 2077 C CA . LEU A 1 270 ? -14.700 7.567 18.756 1.00 97.31 270 LEU A CA 1
ATOM 2078 C C . LEU A 1 270 ? -13.773 7.199 19.920 1.00 97.31 270 LEU A C 1
ATOM 2080 O O . LEU A 1 270 ? -13.419 8.081 20.704 1.00 97.31 270 LEU A O 1
ATOM 2084 N N . LEU A 1 271 ? -13.351 5.934 20.032 1.00 96.38 271 LEU A N 1
ATOM 2085 C CA . LEU A 1 271 ? -12.367 5.515 21.037 1.00 96.38 271 LEU A CA 1
ATOM 2086 C C . LEU A 1 271 ? -11.016 6.212 20.823 1.00 96.38 271 LEU A C 1
ATOM 2088 O O . LEU A 1 271 ? -10.406 6.691 21.785 1.00 96.38 271 LEU A O 1
ATOM 2092 N N . ALA A 1 272 ? -10.587 6.344 19.564 1.00 93.19 272 ALA A N 1
ATOM 2093 C CA . ALA A 1 272 ? -9.380 7.082 19.198 1.00 93.19 272 ALA A CA 1
ATOM 2094 C C . ALA A 1 272 ? -9.479 8.585 19.529 1.00 93.19 272 ALA A C 1
ATOM 2096 O O . ALA A 1 272 ? -8.481 9.196 19.909 1.00 93.19 272 ALA A O 1
ATOM 2097 N N . GLY A 1 273 ? -10.685 9.165 19.473 1.00 86.81 273 GLY A N 1
ATOM 2098 C CA . GLY A 1 273 ? -10.970 10.560 19.841 1.00 86.81 273 GLY A CA 1
ATOM 2099 C C . GLY A 1 273 ? -10.825 10.896 21.335 1.00 86.81 273 GLY A C 1
ATOM 2100 O O . GLY A 1 273 ? -11.002 12.051 21.726 1.00 86.81 273 GLY A O 1
ATOM 2101 N N . GLY A 1 274 ? -10.496 9.918 22.186 1.00 83.81 274 GLY A N 1
ATOM 2102 C CA . GLY A 1 274 ? -10.206 10.125 23.605 1.00 83.81 274 GLY A CA 1
ATOM 2103 C C . GLY A 1 274 ? -11.445 10.257 24.497 1.00 83.81 274 GLY A C 1
ATOM 2104 O O . GLY A 1 274 ? -12.582 10.042 24.071 1.00 83.81 274 GLY A O 1
ATOM 2105 N N . LYS A 1 275 ? -11.222 10.590 25.780 1.00 80.94 275 LYS A N 1
ATOM 2106 C CA . LYS A 1 275 ? -12.222 10.462 26.862 1.00 80.94 275 LYS A CA 1
ATOM 2107 C C . LYS A 1 275 ? -13.565 11.117 26.532 1.00 80.94 275 LYS A C 1
ATOM 2109 O O . LYS A 1 275 ? -14.608 10.499 26.725 1.00 80.94 275 LYS A O 1
ATOM 2114 N N . ALA A 1 276 ? -13.528 12.333 25.987 1.00 80.06 276 ALA A N 1
ATOM 2115 C CA . ALA A 1 276 ? -14.719 13.114 25.671 1.00 80.06 276 ALA A CA 1
ATOM 2116 C C . ALA A 1 276 ? -15.585 12.503 24.557 1.00 80.06 276 ALA A C 1
ATOM 2118 O O . ALA A 1 276 ? -16.758 12.861 24.471 1.00 80.06 276 ALA A O 1
ATOM 2119 N N . ALA A 1 277 ? -15.028 11.633 23.705 1.00 85.06 277 ALA A N 1
ATOM 2120 C CA . ALA A 1 277 ? -15.682 11.088 22.517 1.00 85.06 277 ALA A CA 1
ATOM 2121 C C . ALA A 1 277 ? -16.062 9.606 22.628 1.00 85.06 277 ALA A C 1
ATOM 2123 O O . ALA A 1 277 ? -17.052 9.216 22.017 1.00 85.06 277 ALA A O 1
ATOM 2124 N N . GLY A 1 278 ? -15.324 8.805 23.403 1.00 87.44 278 GLY A N 1
ATOM 2125 C CA . GLY A 1 278 ? -15.421 7.342 23.357 1.00 87.44 278 GLY A CA 1
ATOM 2126 C C . GLY A 1 278 ? -16.571 6.682 24.128 1.00 87.44 278 GLY A C 1
ATOM 2127 O O . GLY A 1 278 ? -16.853 5.520 23.861 1.00 87.44 278 GLY A O 1
ATOM 2128 N N . GLU A 1 279 ? -17.272 7.374 25.037 1.00 91.12 279 GLU A N 1
ATOM 2129 C CA . GLU A 1 279 ? -18.351 6.748 25.833 1.00 91.12 279 GLU A CA 1
ATOM 2130 C C . GLU A 1 279 ? -19.451 6.083 24.972 1.00 91.12 279 GLU A C 1
ATOM 2132 O O . GLU A 1 279 ? -19.781 4.926 25.244 1.00 91.12 279 GLU A O 1
ATOM 2137 N N . PRO A 1 280 ? -19.985 6.717 23.906 1.00 93.50 280 PRO A N 1
ATOM 2138 C CA . PRO A 1 280 ? -20.982 6.083 23.043 1.00 93.50 280 PRO A CA 1
ATOM 2139 C C . PRO A 1 280 ? -20.484 4.800 22.361 1.00 93.50 280 PRO A C 1
ATOM 2141 O O . PRO A 1 280 ? -21.274 3.890 22.131 1.00 93.50 280 PRO A O 1
ATOM 2144 N N . ALA A 1 281 ? -19.182 4.688 22.075 1.00 96.19 281 ALA A N 1
ATOM 2145 C CA . ALA A 1 281 ? -18.607 3.499 21.447 1.00 96.19 281 ALA A C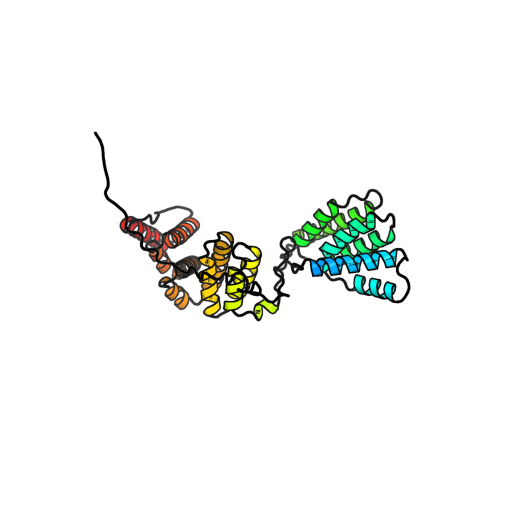A 1
ATOM 2146 C C . ALA A 1 281 ? -18.611 2.280 22.380 1.00 96.19 281 ALA A C 1
ATOM 2148 O O . ALA A 1 281 ? -18.730 1.155 21.907 1.00 96.19 281 ALA A O 1
ATOM 2149 N N . ILE A 1 282 ? -18.556 2.481 23.703 1.00 96.56 282 ILE A N 1
ATOM 2150 C CA . ILE A 1 282 ? -18.603 1.385 24.688 1.00 96.56 282 ILE A CA 1
ATOM 2151 C C . ILE A 1 282 ? -19.951 0.652 24.620 1.00 96.56 282 ILE A C 1
ATOM 2153 O O . ILE A 1 282 ? -20.015 -0.554 24.858 1.00 96.56 282 ILE A O 1
ATOM 2157 N N . ALA A 1 283 ? -21.029 1.338 24.219 1.00 95.88 283 ALA A N 1
ATOM 2158 C CA . ALA A 1 283 ? -22.336 0.711 24.036 1.00 95.88 283 ALA A CA 1
ATOM 2159 C C . ALA A 1 283 ? -22.330 -0.393 22.959 1.00 95.88 283 ALA A C 1
ATOM 2161 O O . ALA A 1 283 ? -23.139 -1.317 23.048 1.00 95.88 283 ALA A O 1
ATOM 2162 N N . LEU A 1 284 ? -21.393 -0.348 22.002 1.00 97.88 284 LEU A N 1
ATOM 2163 C CA . LEU A 1 284 ? -21.223 -1.376 20.970 1.00 97.88 284 LEU A CA 1
ATOM 2164 C C . LEU A 1 284 ? -20.675 -2.707 21.509 1.00 97.88 284 LEU A C 1
ATOM 2166 O O . LEU A 1 284 ? -20.701 -3.704 20.796 1.00 97.88 284 LEU A O 1
ATOM 2170 N N . LEU A 1 285 ? -20.265 -2.789 22.779 1.00 98.12 285 LEU A N 1
ATOM 2171 C CA . LEU A 1 285 ? -20.052 -4.082 23.446 1.00 98.12 285 LEU A CA 1
ATOM 2172 C C . LEU A 1 285 ? -21.346 -4.904 23.572 1.00 98.12 285 LEU A C 1
ATOM 2174 O O . LEU A 1 285 ? -21.285 -6.087 23.890 1.00 98.12 285 LEU A O 1
ATOM 2178 N N . LYS A 1 286 ? -22.502 -4.292 23.298 1.00 97.56 286 LYS A N 1
ATOM 2179 C CA . LYS A 1 286 ? -23.821 -4.930 23.209 1.00 97.56 286 LYS A CA 1
ATOM 2180 C C . LYS A 1 286 ? -24.338 -5.019 21.767 1.00 97.56 286 LYS A C 1
ATOM 2182 O O . LYS A 1 286 ? -25.528 -5.230 21.560 1.00 97.56 286 LYS A O 1
ATOM 2187 N N . ASP A 1 287 ? -23.483 -4.793 20.765 1.00 98.12 287 ASP A N 1
ATOM 2188 C CA . ASP A 1 287 ? -23.890 -4.888 19.360 1.00 98.12 287 ASP A CA 1
ATOM 2189 C C . ASP A 1 287 ? -24.366 -6.316 19.037 1.00 98.12 287 ASP A C 1
ATOM 2191 O O . ASP A 1 287 ? -23.728 -7.279 19.482 1.00 98.12 287 ASP A O 1
ATOM 2195 N N . PRO A 1 288 ? -25.445 -6.498 18.252 1.00 96.75 288 PRO A N 1
ATOM 2196 C CA . PRO A 1 288 ? -25.907 -7.832 17.868 1.00 96.75 288 PRO A CA 1
ATOM 2197 C C . PRO A 1 288 ? -24.851 -8.629 17.088 1.00 96.75 288 PRO A C 1
ATOM 2199 O O . PRO A 1 288 ? -24.848 -9.858 17.144 1.00 96.75 288 PRO A O 1
ATOM 2202 N N . VAL A 1 289 ? -23.926 -7.960 16.392 1.00 97.31 289 VAL A N 1
ATOM 2203 C CA . VAL A 1 289 ? -22.898 -8.603 15.572 1.00 97.31 289 VAL A CA 1
ATOM 2204 C C . VAL A 1 289 ? -21.622 -8.848 16.393 1.00 97.31 289 VAL A C 1
ATOM 2206 O O . VAL A 1 289 ? -20.981 -7.880 16.812 1.00 97.31 289 VAL A O 1
ATOM 2209 N N . PRO A 1 290 ? -21.183 -10.115 16.574 1.00 97.12 290 PRO A N 1
ATOM 2210 C CA . PRO A 1 290 ? -19.996 -10.446 17.372 1.00 97.12 290 PRO A CA 1
ATOM 2211 C C . PRO A 1 290 ? -18.733 -9.704 16.932 1.00 97.12 290 PRO A C 1
ATOM 2213 O O . PRO A 1 290 ? -18.043 -9.122 17.762 1.00 97.12 290 PRO A O 1
ATOM 2216 N N . ALA A 1 291 ? -18.499 -9.604 15.621 1.00 95.25 291 ALA A N 1
ATOM 2217 C CA . ALA A 1 291 ? -17.332 -8.917 15.071 1.00 95.25 291 ALA A CA 1
ATOM 2218 C C . ALA A 1 291 ? -17.250 -7.425 15.459 1.00 95.25 291 ALA A C 1
ATOM 2220 O O . ALA A 1 291 ? -16.153 -6.869 15.530 1.00 95.25 291 ALA A O 1
ATOM 2221 N N . VAL A 1 292 ? -18.388 -6.764 15.714 1.00 98.06 292 VAL A N 1
ATOM 2222 C CA . VAL A 1 292 ? -18.407 -5.380 16.215 1.00 98.06 292 VAL A CA 1
ATOM 2223 C C . VAL A 1 292 ? -17.999 -5.364 17.686 1.00 98.06 292 VAL A C 1
ATOM 2225 O O . VAL A 1 292 ? -17.098 -4.612 18.054 1.00 98.06 292 VAL A O 1
ATOM 2228 N N . ARG A 1 293 ? -18.601 -6.235 18.508 1.00 98.12 293 ARG A N 1
ATOM 2229 C CA . ARG A 1 293 ? -18.279 -6.352 19.940 1.00 98.12 293 ARG A CA 1
ATOM 2230 C C . ARG A 1 293 ? -16.798 -6.649 20.161 1.00 98.12 293 ARG A C 1
ATOM 2232 O O . ARG A 1 293 ? -16.149 -5.972 20.953 1.00 98.12 293 ARG A O 1
ATOM 2239 N N . GLU A 1 294 ? -16.267 -7.628 19.435 1.00 97.50 294 GLU A N 1
ATOM 2240 C CA . GLU A 1 294 ? -14.869 -8.062 19.507 1.00 97.50 294 GLU A CA 1
ATOM 2241 C C . GLU A 1 294 ? -13.901 -6.944 19.122 1.00 97.50 294 GLU A C 1
ATOM 2243 O O . GLU A 1 294 ? -12.906 -6.735 19.809 1.00 97.50 294 GLU A O 1
ATOM 2248 N N . ALA A 1 295 ? -14.194 -6.182 18.062 1.00 97.56 295 ALA A N 1
ATOM 2249 C CA . ALA A 1 295 ? -13.335 -5.078 17.639 1.00 97.56 295 ALA A CA 1
ATOM 2250 C C . ALA A 1 295 ? -13.253 -3.968 18.700 1.00 97.56 295 ALA A C 1
ATOM 2252 O O . ALA A 1 295 ? -12.172 -3.451 18.977 1.00 97.56 295 ALA A O 1
ATOM 2253 N N . ILE A 1 296 ? -14.389 -3.619 19.308 1.00 98.31 296 ILE A N 1
ATOM 2254 C CA . ILE A 1 296 ? -14.464 -2.599 20.361 1.00 98.31 296 ILE A CA 1
ATOM 2255 C C . ILE A 1 296 ? -13.791 -3.088 21.644 1.00 98.31 296 ILE A C 1
ATOM 2257 O O . ILE A 1 296 ? -13.014 -2.349 22.246 1.00 98.31 296 ILE A O 1
ATOM 2261 N N . HIS A 1 297 ? -14.027 -4.343 22.033 1.00 98.44 297 HIS A N 1
ATOM 2262 C CA . HIS A 1 297 ? -13.359 -4.972 23.172 1.00 98.44 297 HIS A CA 1
ATOM 2263 C C . HIS A 1 297 ? -11.840 -5.006 22.987 1.00 98.44 297 HIS A C 1
ATOM 2265 O O . HIS A 1 297 ? -11.116 -4.536 23.861 1.00 98.44 297 HIS A O 1
ATOM 2271 N N . ALA A 1 298 ? -11.354 -5.469 21.834 1.00 97.94 298 ALA A N 1
ATOM 2272 C CA . ALA A 1 298 ? -9.927 -5.532 21.537 1.00 97.94 298 ALA A CA 1
ATOM 2273 C C . ALA A 1 298 ? -9.255 -4.152 21.619 1.00 97.94 298 ALA A C 1
ATOM 2275 O O . ALA A 1 298 ? -8.163 -4.028 22.178 1.00 97.94 298 ALA A O 1
ATOM 2276 N N . GLU A 1 299 ? -9.911 -3.104 21.114 1.00 97.38 299 GLU A N 1
ATOM 2277 C CA . GLU A 1 299 ? -9.385 -1.741 21.187 1.00 97.38 299 GLU A CA 1
ATOM 2278 C C . GLU A 1 299 ? -9.337 -1.221 22.631 1.00 97.38 299 GLU A C 1
ATOM 2280 O O . GLU A 1 299 ? -8.327 -0.660 23.059 1.00 97.38 299 GLU A O 1
ATOM 2285 N N . LEU A 1 300 ? -10.376 -1.478 23.426 1.00 97.31 300 LEU A N 1
ATOM 2286 C CA . LEU A 1 300 ? -10.400 -1.132 24.848 1.00 97.31 300 LEU A CA 1
ATOM 2287 C C . LEU A 1 300 ? -9.302 -1.860 25.642 1.00 97.31 300 LEU A C 1
ATOM 2289 O O . LEU A 1 300 ? -8.575 -1.223 26.409 1.00 97.31 300 LEU A O 1
ATOM 2293 N N . VAL A 1 301 ? -9.104 -3.162 25.401 1.00 98.06 301 VAL A N 1
ATOM 2294 C CA . VAL A 1 301 ? -8.009 -3.956 25.988 1.00 98.06 301 VAL A CA 1
ATOM 2295 C C . VAL A 1 301 ? -6.651 -3.370 25.614 1.00 98.06 301 VAL A C 1
ATOM 2297 O O . VAL A 1 301 ? -5.796 -3.193 26.484 1.00 98.06 301 VAL A O 1
ATOM 2300 N N . ARG A 1 302 ? -6.450 -3.013 24.340 1.00 96.88 302 ARG A N 1
ATOM 2301 C CA . ARG A 1 302 ? -5.215 -2.381 23.855 1.00 96.88 302 ARG A CA 1
ATOM 2302 C C . ARG A 1 302 ? -4.932 -1.068 24.587 1.00 96.88 302 ARG A C 1
ATOM 2304 O O . ARG A 1 302 ? -3.790 -0.813 24.972 1.00 96.88 302 ARG A O 1
ATOM 2311 N N . MET A 1 303 ? -5.958 -0.244 24.797 1.00 94.69 303 MET A N 1
ATOM 2312 C CA . MET A 1 303 ? -5.844 1.044 25.487 1.00 94.69 303 MET A CA 1
ATOM 2313 C C . MET A 1 303 ? -5.581 0.889 26.990 1.00 94.69 303 MET A C 1
ATOM 2315 O O . MET A 1 303 ? -4.771 1.634 27.543 1.00 94.69 303 MET A O 1
ATOM 2319 N N . ALA A 1 304 ? -6.231 -0.075 27.646 1.00 95.19 304 ALA A N 1
ATOM 2320 C CA . ALA A 1 304 ? -6.088 -0.332 29.079 1.00 95.19 304 ALA A CA 1
ATOM 2321 C C . ALA A 1 304 ? -4.872 -1.196 29.443 1.00 95.19 304 ALA A C 1
ATOM 2323 O O . ALA A 1 304 ? -4.467 -1.220 30.604 1.00 95.19 304 ALA A O 1
ATOM 2324 N N . ARG A 1 305 ? -4.301 -1.919 28.469 1.00 95.81 305 ARG A N 1
ATOM 2325 C CA . ARG A 1 305 ? -3.269 -2.957 28.658 1.00 95.81 305 ARG A CA 1
ATOM 2326 C C . ARG A 1 305 ? -3.683 -4.073 29.627 1.00 95.81 305 ARG A C 1
ATOM 2328 O O . ARG A 1 305 ? -2.831 -4.747 30.203 1.00 95.81 305 ARG A O 1
ATOM 2335 N N . LYS A 1 306 ? -4.987 -4.260 29.819 1.00 95.88 306 LYS A N 1
ATOM 2336 C CA . LYS A 1 306 ? -5.593 -5.289 30.665 1.00 95.88 306 LYS A CA 1
ATOM 2337 C C . LYS A 1 306 ? -7.003 -5.566 30.159 1.00 95.88 306 LYS A C 1
ATOM 2339 O O . LYS A 1 306 ? -7.689 -4.638 29.744 1.00 95.88 306 LYS A O 1
ATOM 2344 N N . ASP A 1 307 ? -7.432 -6.820 30.233 1.00 96.88 307 ASP A N 1
ATOM 2345 C CA . ASP A 1 307 ? -8.828 -7.180 30.001 1.00 96.88 307 ASP A CA 1
ATOM 2346 C C . ASP A 1 307 ? -9.634 -7.065 31.300 1.00 96.88 307 ASP A C 1
ATOM 2348 O O . ASP A 1 307 ? -9.271 -7.649 32.325 1.00 96.88 307 ASP A O 1
ATOM 2352 N N . LEU A 1 308 ? -10.692 -6.254 31.266 1.00 96.06 308 LEU A N 1
ATOM 2353 C CA . LEU A 1 308 ? -11.601 -6.056 32.394 1.00 96.06 308 LEU A CA 1
ATOM 2354 C C . LEU A 1 308 ? -12.791 -7.011 32.337 1.00 96.06 308 LEU A C 1
ATOM 2356 O O . LEU A 1 308 ? -13.203 -7.536 33.369 1.00 96.06 308 LEU A O 1
ATOM 2360 N N . ALA A 1 309 ? -13.348 -7.200 31.141 1.00 95.88 309 ALA A N 1
ATOM 2361 C CA . ALA A 1 309 ? -14.507 -8.041 30.888 1.00 95.88 309 ALA A CA 1
ATOM 2362 C C . ALA A 1 309 ? -14.714 -8.208 29.376 1.00 95.88 309 ALA A C 1
ATOM 2364 O O . ALA A 1 309 ? -14.880 -7.223 28.650 1.00 95.88 309 ALA A O 1
ATOM 2365 N N . ALA A 1 310 ? -14.770 -9.455 28.916 1.00 95.25 310 ALA A N 1
ATOM 2366 C CA . ALA A 1 310 ? -15.171 -9.779 27.554 1.00 95.25 310 ALA A CA 1
ATOM 2367 C C . ALA A 1 310 ? -16.704 -9.686 27.401 1.00 95.25 310 ALA A C 1
ATOM 2369 O O . ALA A 1 310 ? -17.429 -10.099 28.311 1.00 95.25 310 ALA A O 1
ATOM 2370 N N . PRO A 1 311 ? -17.222 -9.192 26.261 1.00 94.56 311 PRO A N 1
ATOM 2371 C CA . PRO A 1 311 ? -18.663 -9.046 26.044 1.00 94.56 311 PRO A CA 1
ATOM 2372 C C . PRO A 1 311 ? -19.400 -10.387 25.944 1.00 94.56 311 PRO A C 1
ATOM 2374 O O . PRO A 1 311 ? -20.576 -10.453 26.289 1.00 94.56 311 PRO A O 1
ATOM 2377 N N . GLY A 1 312 ? -18.732 -11.461 25.513 1.00 91.88 312 GLY A N 1
ATOM 2378 C CA . GLY A 1 312 ? -19.354 -12.775 25.324 1.00 91.88 312 GLY A CA 1
ATOM 2379 C C . GLY A 1 312 ? -20.547 -12.755 24.355 1.00 91.88 312 GLY A C 1
ATOM 2380 O O . GLY A 1 312 ? -20.711 -11.831 23.548 1.00 91.88 312 GLY A O 1
ATOM 2381 N N . ASP A 1 313 ? -21.392 -13.782 24.464 1.00 93.81 313 ASP A N 1
ATOM 2382 C CA . ASP A 1 313 ? -22.511 -14.023 23.542 1.00 93.81 313 ASP A CA 1
ATOM 2383 C C . ASP A 1 313 ? -23.899 -13.850 24.165 1.00 93.81 313 ASP A C 1
ATOM 2385 O O . ASP A 1 313 ? -24.888 -13.876 23.435 1.00 93.81 313 ASP A O 1
ATOM 2389 N N . THR A 1 314 ? -24.002 -13.625 25.481 1.00 96.25 314 THR A N 1
ATOM 2390 C CA . THR A 1 314 ? -25.299 -13.402 26.141 1.00 96.25 314 THR A CA 1
ATOM 2391 C C . THR A 1 314 ? -25.525 -11.923 26.465 1.00 96.25 314 THR A C 1
ATOM 2393 O O . THR A 1 314 ? -24.563 -11.193 26.725 1.00 96.25 314 THR A O 1
ATOM 2396 N N . PRO A 1 315 ? -26.782 -11.445 26.506 1.00 96.50 315 PRO A N 1
ATOM 2397 C CA . PRO A 1 315 ? -27.083 -10.070 26.906 1.00 96.50 315 PRO A CA 1
ATOM 2398 C C . PRO A 1 315 ? -26.501 -9.696 28.278 1.00 96.50 315 PRO A C 1
ATOM 2400 O O . PRO A 1 315 ? -26.037 -8.574 28.475 1.00 96.50 315 PRO A O 1
ATOM 2403 N N . GLU A 1 316 ? -26.463 -10.639 29.223 1.00 96.19 316 GLU A N 1
ATOM 2404 C CA . GLU A 1 316 ? -25.933 -10.428 30.572 1.00 96.19 316 GLU A CA 1
ATOM 2405 C C . GLU A 1 316 ? -24.407 -10.296 30.583 1.00 96.19 316 GLU A C 1
ATOM 2407 O O . GLU A 1 316 ? -23.860 -9.498 31.349 1.00 96.19 316 GLU A O 1
ATOM 2412 N N . SER A 1 317 ? -23.679 -11.072 29.768 1.00 96.50 317 SER A N 1
ATOM 2413 C CA . SER A 1 317 ? -22.228 -10.884 29.630 1.00 96.50 317 SER A CA 1
ATOM 2414 C C . SER A 1 317 ? -21.911 -9.555 28.943 1.00 96.50 317 SER A C 1
ATOM 2416 O O . SER A 1 317 ? -21.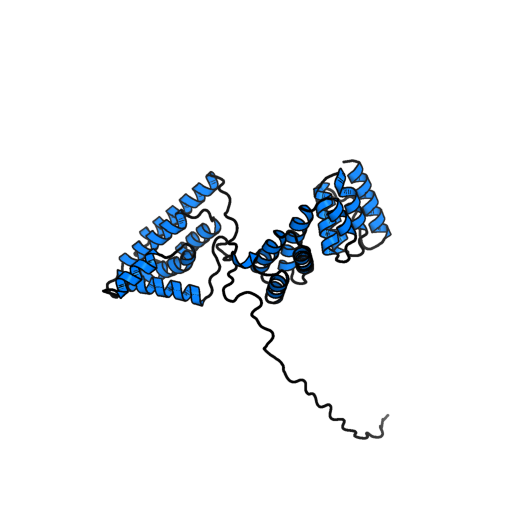027 -8.833 29.402 1.00 96.50 317 SER A O 1
ATOM 2418 N N . GLN A 1 318 ? -22.692 -9.181 27.928 1.00 97.38 318 GLN A N 1
ATOM 2419 C CA . GLN A 1 318 ? -22.506 -7.938 27.179 1.00 97.38 318 GLN A CA 1
ATOM 2420 C C . GLN A 1 318 ? -22.775 -6.704 28.047 1.00 97.38 318 GLN A C 1
ATOM 2422 O O . GLN A 1 318 ? -22.001 -5.746 28.020 1.00 97.38 318 GLN A O 1
ATOM 2427 N N . ALA A 1 319 ? -23.838 -6.731 28.860 1.00 96.94 319 ALA A N 1
ATOM 2428 C CA . ALA A 1 319 ? -24.151 -5.665 29.810 1.00 96.94 319 ALA A CA 1
ATOM 2429 C C . ALA A 1 319 ? -23.046 -5.502 30.863 1.00 96.94 319 ALA A C 1
ATOM 2431 O O . ALA A 1 319 ? -22.533 -4.399 31.042 1.00 96.94 319 ALA A O 1
ATOM 2432 N N . ARG A 1 320 ? -22.602 -6.608 31.480 1.00 97.00 320 ARG A N 1
ATOM 2433 C CA . ARG A 1 320 ? -21.499 -6.586 32.456 1.00 97.00 320 ARG A CA 1
ATOM 2434 C C . ARG A 1 320 ? -20.208 -6.031 31.861 1.00 97.00 320 ARG A C 1
ATOM 2436 O O . ARG A 1 320 ? -19.529 -5.244 32.518 1.00 97.00 320 ARG A O 1
ATOM 2443 N N . ALA A 1 321 ? -19.875 -6.413 30.628 1.00 97.75 321 ALA A N 1
ATOM 2444 C CA . ALA A 1 321 ? -18.708 -5.876 29.943 1.00 97.75 321 ALA A CA 1
ATOM 2445 C C . ALA A 1 321 ? -18.843 -4.372 29.690 1.00 97.75 321 ALA A C 1
ATOM 2447 O O . ALA A 1 321 ? -17.927 -3.618 30.016 1.00 97.75 321 ALA A O 1
ATOM 2448 N N . ALA A 1 322 ? -19.988 -3.923 29.169 1.00 96.94 322 ALA A N 1
ATOM 2449 C CA . ALA A 1 322 ? -20.245 -2.506 28.933 1.00 96.94 322 ALA A CA 1
ATOM 2450 C C . ALA A 1 322 ? -20.110 -1.670 30.216 1.00 96.94 322 ALA A C 1
ATOM 2452 O O . ALA A 1 322 ? -19.459 -0.626 30.186 1.00 96.94 322 ALA A O 1
ATOM 2453 N N . ASP A 1 323 ? -20.645 -2.143 31.343 1.00 97.06 323 ASP A N 1
ATOM 2454 C CA . ASP A 1 323 ? -20.565 -1.441 32.628 1.00 97.06 323 ASP A CA 1
ATOM 2455 C C . ASP A 1 323 ? -19.130 -1.376 33.167 1.00 97.06 323 ASP A C 1
ATOM 2457 O O . ASP A 1 323 ? -18.667 -0.305 33.569 1.00 97.06 323 ASP A O 1
ATOM 2461 N N . ALA A 1 324 ? -18.392 -2.491 33.121 1.00 97.62 324 ALA A N 1
ATOM 2462 C CA . ALA A 1 324 ? -16.998 -2.546 33.561 1.00 97.62 324 ALA A CA 1
ATOM 2463 C C . ALA A 1 324 ? -16.106 -1.594 32.747 1.00 97.62 324 ALA A C 1
ATOM 2465 O O . ALA A 1 324 ? -15.331 -0.813 33.308 1.00 97.62 324 ALA A O 1
ATOM 2466 N N . TRP A 1 325 ? -16.252 -1.614 31.420 1.00 97.38 325 TRP A N 1
ATOM 2467 C CA . TRP A 1 325 ? -15.495 -0.741 30.527 1.00 97.38 325 TRP A CA 1
ATOM 2468 C C . TRP A 1 325 ? -15.901 0.724 30.655 1.00 97.38 325 TRP A C 1
ATOM 2470 O O . TRP A 1 325 ? -15.033 1.597 30.628 1.00 97.38 325 TRP A O 1
ATOM 2480 N N . LYS A 1 326 ? -17.191 1.011 30.865 1.00 95.88 326 LYS A N 1
ATOM 2481 C CA . LYS A 1 326 ? -17.676 2.370 31.125 1.00 95.88 326 LYS A CA 1
ATOM 2482 C C . LYS A 1 326 ? -17.107 2.928 32.428 1.00 95.88 326 LYS A C 1
ATOM 2484 O O . LYS A 1 326 ? -16.627 4.060 32.437 1.00 95.88 326 LYS A O 1
ATOM 2489 N N . ALA A 1 327 ? -17.108 2.143 33.506 1.00 95.44 327 ALA A N 1
ATOM 2490 C CA . ALA A 1 327 ? -16.540 2.553 34.789 1.00 95.44 327 ALA A CA 1
ATOM 2491 C C . ALA A 1 327 ? -15.046 2.893 34.663 1.00 95.44 327 ALA A C 1
ATOM 2493 O O . ALA A 1 327 ? -14.607 3.949 35.122 1.00 95.44 327 ALA A O 1
ATOM 2494 N N . TRP A 1 328 ? -14.280 2.047 33.970 1.00 95.62 328 TRP A N 1
ATOM 2495 C CA . TRP A 1 328 ? -12.871 2.315 33.683 1.00 95.62 328 TRP A CA 1
ATOM 2496 C C . TRP A 1 328 ? -12.669 3.574 32.832 1.00 95.62 328 TRP A C 1
ATOM 2498 O O . TRP A 1 328 ? -11.830 4.410 33.163 1.00 95.62 328 TRP A O 1
ATOM 2508 N N . TRP A 1 329 ? -13.463 3.751 31.772 1.00 94.94 329 TRP A N 1
ATOM 2509 C CA . TRP A 1 329 ? -13.355 4.906 30.877 1.00 94.94 329 TRP A CA 1
ATOM 2510 C C . TRP A 1 329 ? -13.591 6.236 31.598 1.00 94.94 329 TRP A C 1
ATOM 2512 O O . TRP A 1 329 ? -12.894 7.220 31.347 1.00 94.94 329 TRP A O 1
ATOM 2522 N N . MET A 1 330 ? -14.554 6.266 32.522 1.00 90.25 330 MET A N 1
ATOM 2523 C CA . MET A 1 330 ? -14.856 7.452 33.325 1.00 90.25 330 MET A CA 1
ATOM 2524 C C . MET A 1 330 ? -13.764 7.757 34.358 1.00 90.25 330 MET A C 1
ATOM 2526 O O . MET A 1 330 ? -13.533 8.932 34.658 1.00 90.25 330 MET A O 1
ATOM 2530 N N . GLY A 1 331 ? -13.077 6.725 34.859 1.00 88.75 331 GLY A N 1
ATOM 2531 C CA . GLY A 1 331 ? -11.973 6.842 35.815 1.00 88.75 331 GLY A CA 1
ATOM 2532 C C . GLY A 1 331 ? -10.606 7.200 35.213 1.00 88.75 331 GLY A C 1
ATOM 2533 O O . GLY A 1 331 ? -9.695 7.515 35.973 1.00 88.75 331 GLY A O 1
ATOM 2534 N N . ARG A 1 332 ? -10.456 7.156 33.884 1.00 82.62 332 ARG A N 1
ATOM 2535 C CA . ARG A 1 332 ? -9.236 7.542 33.149 1.00 82.62 332 ARG A CA 1
ATOM 2536 C C . ARG A 1 332 ? -9.024 9.053 33.108 1.00 82.62 332 ARG A C 1
ATOM 2538 O O . ARG A 1 332 ? -7.853 9.478 33.105 1.00 82.62 332 ARG A O 1
#

Radius of gyration: 29.58 Å; chains: 1; bounding box: 82×79×76 Å

Sequence (332 aa):
MNQKIPPYPSMAWLLTLAFFMASSAWGCDSLPADFRPPHPLAPSLPQLSDAAEDDLDALIDRFMLFDIGKLPGPAGLKAQKDFEALGPEAIPALLRGLSRSARLDHDCPVTVIAKKLRLTLLASTDRKLLEFARDESESVDLRKHRGVVTALRVAITAHLAKLDRAGTPQPPPYRDPRLAKLSPDEIRRGLAANPSDADLAHTLLGELASRDDQAAFEVLVIGAGSTYPNTRQVGRKHLLDWVSKRPRPEINRLLSHEQSEARRAAGLALLAGGKAAGEPAIALLKDPVPAVREAIHAELVRMARKDLAAPGDTPESQARAADAWKAWWMGR